Protein AF-A0A355S9I1-F1 (afdb_monomer)

Sequence (282 aa):
LRAMKFPCTIDNGATHSEMRYLAAVCKATGEARFREGFAKGVRYLLKAQYPSGGWPQFYPLRPGYSSLITFNDGAMIGALSVLDGAARGRAPFDIIDLSLCQECMRAVERGISCILRCQIRDGKQLTAWCQQHDELTLAPAQGRISELPSISGAESVGVVRYLMSIKSPSPEVVEAVEGAVHWFRQAAVNGVRVVTVADASLPGGKDRRIVEDAEAEPVWARYYEIGTNRPMFIEQGVVKYTLAELSHSHRTGHGWIGGRWPAGLLAVDYPAWREERTKNRD

Mean predicted aligned error: 3.8 Å

Secondary structure (DSSP, 8-state):
-----PPEE-GGGTTHHHHHHHHHHHHHH--HHHHHHHHHHHHHHHHH--TTS--BSEES--SSGGGSEE-GGGHHHHHHHHHHHHHTT-TTSTTS-HHHHHHHHHHHHHHHHHHHHHS-EETTEE----SEE-TTT--B---STT--S-EETTHHHHHHHHHHT-SS--HHHHHHHHHHHHHHHHS-B-SEEEEEEE-TTSGGGEEEEEEE-TTPPPBEESEE-TTT--EEEEETTEEESSGGGS-HHHHHHS--EEE-TTHHIIIIIHHHHHHHHHHTT-

pLDDT: mean 95.45, std 8.42, range [40.12, 98.94]

Solvent-accessible surface area (backbone atoms only — not comparable to full-atom values): 14905 Å² total; per-residue (Å²): 130,81,81,78,79,73,80,46,42,28,48,81,46,34,59,43,50,57,36,52,49,29,25,46,50,22,73,73,68,65,47,64,70,32,39,53,51,31,50,51,50,51,52,48,53,63,69,45,41,44,96,53,21,39,28,37,34,28,46,80,75,48,93,64,52,44,44,21,22,23,35,44,69,42,18,36,56,44,48,45,51,53,34,42,32,27,38,66,56,33,85,58,40,58,65,65,56,71,70,60,24,53,53,25,41,57,48,37,54,33,30,52,54,25,55,64,65,36,46,39,63,53,85,91,44,49,32,43,26,34,44,23,20,36,63,85,81,32,44,62,29,50,52,58,65,55,35,66,56,25,36,22,46,51,45,32,44,56,52,42,53,56,57,67,67,42,92,80,60,50,73,67,55,49,53,49,44,52,21,26,55,52,37,53,66,68,52,43,43,63,35,36,43,66,42,81,44,84,33,81,93,39,86,90,36,40,47,58,46,80,42,85,31,79,84,35,67,61,20,28,33,36,32,20,40,75,86,72,59,42,59,43,41,51,57,87,63,41,82,37,76,49,71,82,78,45,55,71,68,58,41,64,74,45,82,50,55,59,44,54,64,48,52,58,44,66,72,47,54,48,56,52,54,53,52,56,55,52,66,75,73,111

Structure (mmCIF, N/CA/C/O backbone):
data_AF-A0A355S9I1-F1
#
_entry.id   AF-A0A355S9I1-F1
#
loop_
_atom_site.group_PDB
_atom_site.id
_atom_site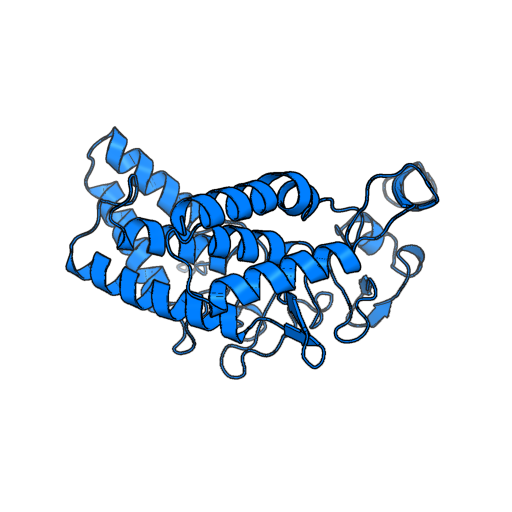.type_symbol
_atom_site.label_atom_id
_atom_site.label_alt_id
_atom_site.label_comp_id
_atom_site.label_asym_id
_atom_site.label_entity_id
_atom_site.label_seq_id
_atom_site.pdbx_PDB_ins_code
_atom_site.Cartn_x
_atom_site.Cartn_y
_atom_site.Cartn_z
_atom_site.occupancy
_atom_site.B_iso_or_equiv
_atom_site.auth_seq_id
_atom_site.auth_comp_id
_atom_site.auth_asym_id
_atom_site.auth_atom_id
_atom_site.pdbx_PDB_model_num
ATOM 1 N N . LEU A 1 1 ? 20.886 -12.578 31.168 1.00 41.56 1 LEU A N 1
ATOM 2 C CA . LEU A 1 1 ? 20.214 -12.381 29.863 1.00 41.56 1 LEU A CA 1
ATOM 3 C C . LEU A 1 1 ? 20.012 -10.884 29.664 1.00 41.56 1 LEU A C 1
ATOM 5 O O . LEU A 1 1 ? 19.185 -10.307 30.358 1.00 41.56 1 LEU A O 1
ATOM 9 N N . ARG A 1 2 ? 20.809 -10.221 28.812 1.00 40.12 2 ARG A N 1
ATOM 10 C CA . ARG A 1 2 ? 20.490 -8.843 28.396 1.00 40.12 2 ARG A CA 1
ATOM 11 C C . ARG A 1 2 ? 19.076 -8.886 27.828 1.00 40.12 2 ARG A C 1
ATOM 13 O O . ARG A 1 2 ? 18.827 -9.711 26.953 1.00 40.12 2 ARG A O 1
ATOM 20 N N . ALA A 1 3 ? 18.168 -8.066 28.351 1.00 45.16 3 ALA A N 1
ATOM 21 C CA . ALA A 1 3 ? 16.841 -7.908 27.780 1.00 45.16 3 ALA A CA 1
ATOM 22 C C . ALA A 1 3 ? 17.027 -7.518 26.310 1.00 45.16 3 ALA A C 1
ATOM 24 O O . ALA A 1 3 ? 17.402 -6.385 26.004 1.00 45.16 3 ALA A O 1
ATOM 25 N N . MET A 1 4 ? 16.868 -8.483 25.406 1.00 42.22 4 MET A N 1
ATOM 26 C CA . MET A 1 4 ? 16.826 -8.205 23.984 1.00 42.22 4 MET A CA 1
ATOM 27 C C . MET A 1 4 ? 15.601 -7.324 23.795 1.00 42.22 4 MET A C 1
ATOM 29 O O . MET A 1 4 ? 14.465 -7.776 23.925 1.00 42.22 4 MET A O 1
ATOM 33 N N . LYS A 1 5 ? 15.839 -6.028 23.593 1.00 58.16 5 LYS A N 1
ATOM 34 C CA . LYS A 1 5 ? 14.801 -5.057 23.272 1.00 58.16 5 LYS A CA 1
ATOM 35 C C . LYS A 1 5 ? 14.408 -5.340 21.824 1.00 58.16 5 LYS A C 1
ATOM 37 O O . LYS A 1 5 ? 14.903 -4.697 20.901 1.00 58.16 5 LYS A O 1
ATOM 42 N N . PHE A 1 6 ? 13.623 -6.398 21.625 1.00 57.91 6 PHE A N 1
ATOM 43 C CA . PHE A 1 6 ? 13.116 -6.737 20.309 1.00 57.91 6 PHE A CA 1
ATOM 44 C C . PHE A 1 6 ? 12.255 -5.570 19.835 1.00 57.91 6 PHE A C 1
ATOM 46 O O . PHE A 1 6 ? 11.378 -5.105 20.569 1.00 57.91 6 PHE A O 1
ATOM 53 N N . PRO A 1 7 ? 12.538 -5.032 18.651 1.00 73.62 7 PRO A N 1
ATOM 54 C CA . PRO A 1 7 ? 11.752 -3.935 18.128 1.00 73.62 7 PRO A CA 1
ATOM 55 C C . PRO A 1 7 ? 10.359 -4.416 17.733 1.00 73.62 7 PRO A C 1
ATOM 57 O O . PRO A 1 7 ? 10.215 -5.464 17.110 1.00 73.62 7 PRO A O 1
ATOM 60 N N . CYS A 1 8 ? 9.335 -3.644 18.085 1.00 89.44 8 CYS A N 1
ATOM 61 C CA . CYS A 1 8 ? 7.981 -3.886 17.600 1.00 89.44 8 CYS A CA 1
ATOM 62 C C . CYS A 1 8 ? 7.846 -3.297 16.189 1.00 89.44 8 CYS A C 1
ATOM 64 O O . CYS A 1 8 ? 8.381 -2.218 15.906 1.00 89.44 8 CYS A O 1
ATOM 66 N N . THR A 1 9 ? 7.153 -4.015 15.310 1.00 95.88 9 THR A N 1
ATOM 67 C CA . THR A 1 9 ? 6.993 -3.665 13.898 1.00 95.88 9 THR A CA 1
ATOM 68 C C . THR A 1 9 ? 5.600 -4.011 13.406 1.00 95.88 9 THR A C 1
ATOM 70 O O . THR A 1 9 ? 4.931 -4.872 13.978 1.00 95.88 9 THR A O 1
ATOM 73 N N . ILE A 1 10 ? 5.186 -3.329 12.344 1.00 97.19 10 ILE A N 1
ATOM 74 C CA . ILE A 1 10 ? 4.004 -3.662 11.545 1.00 97.19 10 ILE A CA 1
ATOM 75 C C . ILE A 1 10 ? 4.377 -4.273 10.183 1.00 97.19 10 ILE A C 1
ATOM 77 O O . ILE A 1 10 ? 3.520 -4.444 9.324 1.00 97.19 10 ILE A O 1
ATOM 81 N N . ASP A 1 11 ? 5.659 -4.584 9.976 1.00 94.81 11 ASP A N 1
ATOM 82 C CA . ASP A 1 11 ? 6.178 -5.212 8.763 1.00 94.81 11 ASP A CA 1
ATOM 83 C C . ASP A 1 11 ? 5.681 -6.653 8.599 1.00 94.81 11 ASP A C 1
ATOM 85 O O . ASP A 1 11 ? 5.500 -7.363 9.591 1.00 94.81 11 ASP A O 1
ATOM 89 N N . ASN A 1 12 ? 5.500 -7.105 7.355 1.00 93.69 12 ASN A N 1
ATOM 90 C CA . ASN A 1 12 ? 5.159 -8.498 7.031 1.00 93.69 12 ASN A CA 1
ATOM 91 C C . ASN A 1 12 ? 3.973 -9.073 7.830 1.00 93.69 12 ASN A C 1
ATOM 93 O O . ASN A 1 12 ? 3.933 -10.254 8.178 1.00 93.69 12 ASN A O 1
ATOM 97 N N . GLY A 1 13 ? 2.991 -8.229 8.142 1.00 94.56 13 GLY A N 1
ATOM 98 C CA . GLY A 1 13 ? 1.798 -8.633 8.871 1.00 94.56 13 GLY A CA 1
ATOM 99 C C . GLY A 1 13 ? 1.899 -8.561 10.396 1.00 94.56 13 GLY A C 1
ATOM 100 O O . GLY A 1 13 ? 0.889 -8.798 11.068 1.00 94.56 13 GLY A O 1
ATOM 101 N N . ALA A 1 14 ? 3.073 -8.248 10.943 1.00 97.06 14 ALA A N 1
ATOM 102 C CA . ALA A 1 14 ? 3.321 -8.248 12.376 1.00 97.06 14 ALA A CA 1
ATOM 103 C C . ALA A 1 14 ? 2.450 -7.226 13.119 1.00 97.06 14 ALA A C 1
ATOM 105 O O . ALA A 1 14 ? 2.013 -6.209 12.577 1.00 97.06 14 ALA A O 1
ATOM 106 N N . THR A 1 15 ? 2.210 -7.496 14.400 1.00 97.75 15 THR A N 1
ATOM 107 C CA . THR A 1 15 ? 1.318 -6.746 15.293 1.00 97.75 15 THR A CA 1
ATOM 108 C C . THR A 1 15 ? -0.149 -6.868 14.889 1.00 97.75 15 THR A C 1
ATOM 110 O O . THR A 1 15 ? -0.968 -7.344 15.672 1.00 97.75 15 THR A O 1
ATOM 113 N N . HIS A 1 16 ? -0.529 -6.450 13.683 1.00 97.00 16 HIS A N 1
ATOM 114 C CA . HIS A 1 16 ? -1.932 -6.376 13.295 1.00 97.00 16 HIS A CA 1
ATOM 115 C C . HIS A 1 16 ? -2.550 -7.748 12.984 1.00 97.00 16 HIS A C 1
ATOM 117 O O . HIS A 1 16 ? -3.769 -7.900 13.094 1.00 97.00 16 HIS A O 1
ATOM 123 N N . SER A 1 17 ? -1.767 -8.757 12.592 1.00 97.69 17 SER A N 1
ATOM 124 C CA . SER A 1 17 ? -2.279 -10.127 12.409 1.00 97.69 17 SER A CA 1
ATOM 125 C C . SER A 1 17 ? -2.504 -10.812 13.754 1.00 97.69 17 SER A C 1
ATOM 127 O O . SER A 1 17 ? -3.569 -11.381 13.990 1.00 97.69 17 SER A O 1
ATOM 129 N N . GLU A 1 18 ? -1.568 -10.655 14.686 1.00 98.19 18 GLU A N 1
ATOM 130 C CA . GLU A 1 18 ? -1.703 -11.135 16.059 1.00 98.19 18 GLU A CA 1
ATOM 131 C C . GLU A 1 18 ? -2.869 -10.443 16.766 1.00 98.19 18 GLU A C 1
ATOM 133 O O . GLU A 1 18 ? -3.641 -11.100 17.457 1.00 98.19 18 GLU A O 1
ATOM 138 N N . MET A 1 19 ? -3.074 -9.140 16.549 1.00 98.50 19 MET A N 1
ATOM 139 C CA . MET A 1 19 ? -4.245 -8.429 17.070 1.00 98.50 19 MET A CA 1
ATOM 140 C C . MET A 1 19 ? -5.561 -9.009 16.538 1.00 98.50 19 MET A C 1
ATOM 142 O O . MET A 1 19 ? -6.496 -9.188 17.318 1.00 98.50 19 MET A O 1
ATOM 146 N N . ARG A 1 20 ? -5.649 -9.342 15.241 1.00 98.44 20 ARG A N 1
ATOM 147 C CA . ARG A 1 20 ? -6.830 -10.024 14.677 1.00 98.44 20 ARG A CA 1
ATOM 148 C C . ARG A 1 20 ? -7.067 -11.372 15.350 1.00 98.44 20 ARG A C 1
ATOM 150 O O . ARG A 1 20 ? -8.198 -11.668 15.729 1.00 98.44 20 ARG A O 1
ATOM 157 N N . TYR A 1 21 ? -6.004 -12.149 15.540 1.00 98.31 21 TYR A N 1
ATOM 158 C CA . TYR A 1 21 ? -6.075 -13.435 16.224 1.00 98.31 21 TYR A CA 1
ATOM 159 C C . TYR A 1 21 ? -6.545 -13.283 17.678 1.00 98.31 21 TYR A C 1
ATOM 161 O O . TYR A 1 21 ? -7.506 -13.930 18.082 1.00 98.31 21 TYR A O 1
ATOM 169 N N . LEU A 1 22 ? -5.944 -12.370 18.447 1.00 98.38 22 LEU A N 1
ATOM 170 C CA . LEU A 1 22 ? -6.336 -12.078 19.830 1.00 98.38 22 LEU A CA 1
ATOM 171 C C . LEU A 1 22 ? -7.803 -11.655 19.936 1.00 98.38 22 LEU A C 1
ATOM 173 O O . LEU A 1 22 ? -8.503 -12.108 20.840 1.00 98.38 22 LEU A O 1
ATOM 177 N N . ALA A 1 23 ? -8.277 -10.821 19.009 1.00 98.25 23 ALA A N 1
ATOM 178 C CA . ALA A 1 23 ? -9.669 -10.399 18.972 1.00 98.25 23 ALA A CA 1
ATOM 179 C C . ALA A 1 23 ? -10.617 -11.584 18.726 1.00 98.25 23 ALA A C 1
ATOM 181 O O . ALA A 1 23 ? -11.586 -11.766 19.465 1.00 98.25 23 ALA A O 1
ATOM 182 N N . ALA A 1 24 ? -10.301 -12.435 17.746 1.00 98.19 24 ALA A N 1
ATOM 183 C CA . ALA A 1 24 ? -11.083 -13.631 17.443 1.00 98.19 24 ALA A CA 1
ATOM 184 C C . ALA A 1 24 ? -11.111 -14.625 18.618 1.00 98.19 24 ALA A C 1
ATOM 186 O O . ALA A 1 24 ? -12.183 -15.091 19.002 1.00 98.19 24 ALA A O 1
ATOM 187 N N . VAL A 1 25 ? -9.960 -14.900 19.243 1.00 98.19 25 VAL A N 1
ATOM 188 C CA . VAL A 1 25 ? -9.883 -15.796 20.408 1.00 98.19 25 VAL A CA 1
ATOM 189 C C . VAL A 1 25 ? -10.638 -15.206 21.597 1.00 98.19 25 VAL A C 1
ATOM 191 O O . VAL A 1 25 ? -11.385 -15.927 22.248 1.00 98.19 25 VAL A O 1
ATOM 194 N N . CYS A 1 26 ? -10.533 -13.898 21.851 1.00 98.12 26 CYS A N 1
ATOM 195 C CA . CYS A 1 26 ? -11.306 -13.244 22.908 1.00 98.12 26 CYS A CA 1
ATOM 196 C C . CYS A 1 26 ? -12.817 -13.419 22.703 1.00 98.12 26 CYS A C 1
ATOM 198 O O . CYS A 1 26 ? -13.532 -13.700 23.663 1.00 98.12 26 CYS A O 1
ATOM 200 N N . LYS A 1 27 ? -13.307 -13.303 21.462 1.00 96.38 27 LYS A N 1
ATOM 201 C CA . LYS A 1 27 ? -14.719 -13.553 21.140 1.00 96.38 27 LYS A CA 1
ATOM 202 C C . LYS A 1 27 ? -15.127 -15.011 21.327 1.00 96.38 27 LYS A C 1
ATOM 204 O O . LYS A 1 27 ? -16.251 -15.258 21.745 1.00 96.38 27 LYS A O 1
ATOM 209 N N . ALA A 1 28 ? -14.229 -15.950 21.043 1.00 97.62 28 ALA A N 1
ATOM 210 C CA . ALA A 1 28 ? -14.501 -17.374 21.190 1.00 97.62 28 ALA A CA 1
ATOM 211 C C . ALA A 1 28 ? -14.460 -17.851 22.652 1.00 97.62 28 ALA A C 1
ATOM 213 O O . ALA A 1 28 ? -15.249 -18.713 23.027 1.00 97.62 28 ALA A O 1
ATOM 214 N N . THR A 1 29 ? -13.552 -17.318 23.477 1.00 97.69 29 THR A N 1
ATOM 215 C CA . THR A 1 29 ? -13.302 -17.836 24.837 1.00 97.69 29 THR A CA 1
ATOM 216 C C . THR A 1 29 ? -13.807 -16.932 25.956 1.00 97.69 29 THR A C 1
ATOM 218 O O . THR A 1 29 ? -13.994 -17.393 27.078 1.00 97.69 29 THR A O 1
ATOM 221 N N . GLY A 1 30 ? -13.989 -15.635 25.694 1.00 95.75 30 GLY A N 1
ATOM 222 C CA . GLY A 1 30 ? -14.319 -14.638 26.713 1.00 95.75 30 GLY A CA 1
ATOM 223 C C . GLY A 1 30 ? -13.172 -14.299 27.675 1.00 95.75 30 GLY A C 1
ATOM 224 O O . GLY A 1 30 ? -13.360 -13.481 28.575 1.00 95.75 30 GLY A O 1
ATOM 225 N N . GLU A 1 31 ? -11.976 -14.876 27.509 1.00 97.38 31 GLU A N 1
ATOM 226 C CA . GLU A 1 31 ? -10.871 -14.672 28.451 1.00 97.38 31 GLU A CA 1
ATOM 227 C C . GLU A 1 31 ? -10.315 -13.236 28.404 1.00 97.38 31 GLU A C 1
ATOM 229 O O . GLU A 1 31 ? -9.876 -12.736 27.360 1.00 97.38 31 GLU A O 1
ATOM 234 N N . ALA A 1 32 ? -10.253 -12.587 29.573 1.00 96.69 32 ALA A N 1
ATOM 235 C CA . ALA A 1 32 ? -9.843 -11.188 29.715 1.00 96.69 32 ALA A CA 1
ATOM 236 C C . ALA A 1 32 ? -8.420 -10.904 29.198 1.00 96.69 32 ALA A C 1
ATOM 238 O O . ALA A 1 32 ? -8.186 -9.862 28.585 1.00 96.69 32 ALA A O 1
ATOM 239 N N . ARG A 1 33 ? -7.482 -11.852 29.343 1.00 98.00 33 ARG A N 1
ATOM 240 C CA . ARG A 1 33 ? -6.086 -11.680 28.893 1.00 98.00 33 ARG A CA 1
ATOM 241 C C . ARG A 1 33 ? -5.959 -11.366 27.398 1.00 98.00 33 ARG A C 1
ATOM 243 O O . ARG A 1 33 ? -5.064 -10.620 27.003 1.00 98.00 33 ARG A O 1
ATOM 250 N N . PHE A 1 34 ? -6.852 -11.897 26.558 1.00 98.25 34 PHE A N 1
ATOM 251 C CA . PHE A 1 34 ? -6.824 -11.637 25.115 1.00 98.25 34 PHE A CA 1
ATOM 252 C C . PHE A 1 34 ? -7.359 -10.243 24.786 1.00 98.25 34 PHE A C 1
ATOM 254 O O . PHE A 1 34 ? -6.782 -9.545 23.952 1.00 98.25 34 PHE A O 1
ATOM 261 N N . ARG A 1 35 ? -8.391 -9.795 25.512 1.00 97.69 35 ARG A N 1
ATOM 262 C CA . ARG A 1 35 ? -8.890 -8.416 25.452 1.00 97.69 35 ARG A CA 1
ATOM 263 C C . ARG A 1 35 ? -7.807 -7.415 25.839 1.00 97.69 35 ARG A C 1
ATOM 265 O O . ARG A 1 35 ? -7.592 -6.431 25.136 1.00 97.69 35 ARG A O 1
ATOM 272 N N . GLU A 1 36 ? -7.100 -7.681 26.933 1.00 98.12 36 GLU A N 1
ATOM 273 C CA . GLU A 1 36 ? -5.997 -6.840 27.402 1.00 98.12 36 GLU A CA 1
ATOM 274 C C . GLU A 1 36 ? -4.846 -6.788 26.394 1.00 98.12 36 GLU A C 1
ATOM 276 O O . GLU A 1 36 ? -4.298 -5.715 26.136 1.00 98.12 36 GLU A O 1
ATOM 281 N N . GLY A 1 37 ? -4.489 -7.931 25.797 1.00 98.06 37 GLY A N 1
ATOM 282 C CA . GLY A 1 37 ? -3.495 -8.006 24.726 1.00 98.06 37 GLY A CA 1
ATOM 283 C C . GLY A 1 37 ? -3.890 -7.168 23.508 1.00 98.06 37 GLY A C 1
ATOM 284 O O . GLY A 1 37 ? -3.091 -6.362 23.031 1.00 98.06 37 GLY A O 1
ATOM 285 N N . PHE A 1 38 ? -5.142 -7.288 23.057 1.00 98.62 38 PHE A N 1
ATOM 286 C CA . PHE A 1 38 ? -5.672 -6.481 21.959 1.00 98.62 38 PHE A CA 1
ATOM 287 C C . PHE A 1 38 ? -5.639 -4.981 22.281 1.00 98.62 38 PHE A C 1
ATOM 289 O O . PHE A 1 38 ? -5.111 -4.194 21.496 1.00 98.62 38 PHE A O 1
ATOM 296 N N . ALA A 1 39 ? -6.120 -4.578 23.461 1.00 98.50 39 ALA A N 1
ATOM 297 C CA . ALA A 1 39 ? -6.116 -3.179 23.889 1.00 98.50 39 ALA A CA 1
ATOM 298 C C . ALA A 1 39 ? -4.693 -2.595 23.977 1.00 98.50 39 ALA A C 1
ATOM 300 O O . ALA A 1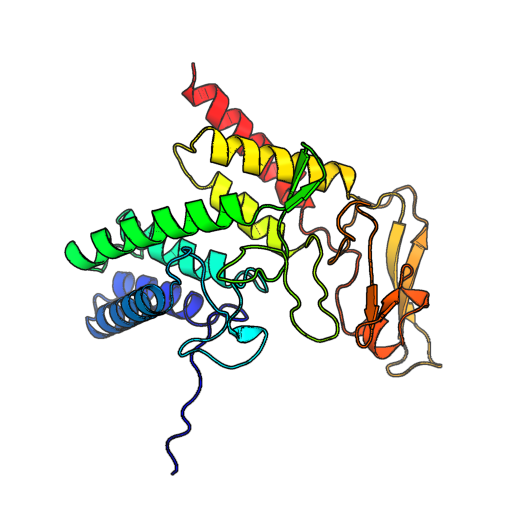 39 ? -4.476 -1.440 23.605 1.00 98.50 39 ALA A O 1
ATOM 301 N N . LYS A 1 40 ? -3.698 -3.385 24.411 1.00 98.25 40 LYS A N 1
ATOM 302 C CA . LYS A 1 40 ? -2.278 -2.988 24.380 1.00 98.25 40 LYS A CA 1
ATOM 303 C C . LYS A 1 40 ? -1.782 -2.766 22.950 1.00 98.25 40 LYS A C 1
ATOM 305 O O . LYS A 1 40 ? -1.108 -1.768 22.704 1.00 98.25 40 LYS A O 1
ATOM 310 N N . GLY A 1 41 ? -2.153 -3.642 22.016 1.00 98.19 41 GLY A N 1
ATOM 311 C CA . GLY A 1 41 ? -1.863 -3.471 20.590 1.00 98.19 41 GLY A CA 1
ATOM 312 C C . GLY A 1 41 ? -2.484 -2.194 20.014 1.00 98.19 41 GLY A C 1
ATOM 313 O O . GLY A 1 41 ? -1.804 -1.429 19.337 1.00 98.19 41 GLY A O 1
ATOM 314 N N . VAL A 1 42 ? -3.743 -1.896 20.357 1.00 98.75 42 VAL A N 1
ATOM 315 C CA . VAL A 1 42 ? -4.419 -0.662 19.922 1.00 98.75 42 VAL A CA 1
ATOM 316 C C . VAL A 1 42 ? -3.670 0.566 20.433 1.00 98.75 42 VAL A C 1
ATOM 318 O O . VAL A 1 42 ? -3.315 1.440 19.647 1.00 98.75 42 VAL A O 1
ATOM 321 N N . ARG A 1 43 ? -3.341 0.612 21.731 1.00 98.56 43 ARG A N 1
ATOM 322 C CA . ARG A 1 43 ? -2.569 1.724 22.313 1.00 98.56 43 ARG A CA 1
ATOM 323 C C . ARG A 1 43 ? -1.179 1.857 21.689 1.00 98.56 43 ARG A C 1
ATOM 325 O O . ARG A 1 43 ? -0.701 2.975 21.522 1.00 98.56 43 ARG A O 1
ATOM 332 N N . TYR A 1 44 ? -0.540 0.745 21.323 1.00 98.44 44 TYR A N 1
ATOM 333 C CA . TYR A 1 44 ? 0.722 0.759 20.584 1.00 98.44 44 TYR A CA 1
ATOM 334 C C . TYR A 1 44 ? 0.567 1.433 19.214 1.00 98.44 44 TYR A C 1
ATOM 336 O O . TYR A 1 44 ? 1.315 2.362 18.919 1.00 98.44 44 TYR A O 1
ATOM 344 N N . LEU A 1 45 ? -0.429 1.028 18.417 1.00 98.69 45 LEU A N 1
ATOM 345 C CA . LEU A 1 45 ? -0.679 1.624 17.102 1.00 98.69 45 LEU A CA 1
ATOM 346 C C . LEU A 1 45 ? -1.033 3.111 17.214 1.00 98.69 45 LEU A C 1
ATOM 348 O O . LEU A 1 45 ? -0.492 3.918 16.464 1.00 98.69 45 LEU A O 1
ATOM 352 N N . LEU A 1 46 ? -1.878 3.496 18.174 1.00 98.69 46 LEU A N 1
ATOM 353 C CA . LEU A 1 46 ? -2.222 4.901 18.420 1.00 98.69 46 LEU A CA 1
ATOM 354 C C . LEU A 1 46 ? -0.989 5.740 18.774 1.00 98.69 46 LEU A C 1
ATOM 356 O O . LEU A 1 46 ? -0.842 6.856 18.287 1.00 98.69 46 LEU A O 1
ATOM 360 N N . LYS A 1 47 ? -0.081 5.189 19.587 1.00 98.38 47 LYS A N 1
ATOM 361 C CA . LYS A 1 47 ? 1.162 5.857 19.987 1.00 98.38 47 LYS A CA 1
ATOM 362 C C . LYS A 1 47 ? 2.185 5.956 18.847 1.00 98.38 47 LYS A C 1
ATOM 364 O O . LYS A 1 47 ? 2.991 6.882 18.837 1.00 98.38 47 LYS A O 1
ATOM 369 N N . ALA A 1 48 ? 2.173 5.000 17.921 1.00 98.12 48 ALA A N 1
ATOM 370 C CA . ALA A 1 48 ? 3.074 4.964 16.774 1.00 98.12 48 ALA A CA 1
ATOM 371 C C . ALA A 1 48 ? 2.653 5.899 15.630 1.00 98.12 48 ALA A C 1
ATOM 373 O O . ALA A 1 48 ? 3.469 6.173 14.754 1.00 98.12 48 ALA A O 1
ATOM 374 N N . GLN A 1 49 ? 1.401 6.367 15.611 1.00 98.75 49 GLN A N 1
ATOM 375 C CA . GLN A 1 49 ? 0.892 7.204 14.529 1.00 98.75 49 GLN A CA 1
ATOM 376 C C . GLN A 1 49 ? 1.557 8.587 14.532 1.00 98.75 49 GLN A C 1
ATOM 378 O O . GLN A 1 49 ? 1.592 9.276 15.553 1.00 98.75 49 GLN A O 1
ATOM 383 N N . TYR A 1 50 ? 2.029 9.025 13.367 1.00 98.69 50 TYR A N 1
ATOM 384 C CA . TYR A 1 50 ? 2.567 10.368 13.191 1.00 98.69 50 TYR A CA 1
ATOM 385 C C . TYR A 1 50 ? 1.489 11.454 13.290 1.00 98.69 50 TYR A C 1
ATOM 387 O O . TYR A 1 50 ? 0.318 11.189 13.004 1.00 98.69 50 TYR A O 1
ATOM 395 N N . PRO A 1 51 ? 1.867 12.715 13.584 1.00 98.44 51 PRO A N 1
ATOM 396 C CA . PRO A 1 51 ? 0.960 13.857 13.451 1.00 98.44 51 PRO A CA 1
ATOM 397 C C . PRO A 1 51 ? 0.345 13.975 12.049 1.00 98.44 51 PRO A C 1
ATOM 399 O O . PRO A 1 51 ? -0.810 14.373 11.911 1.00 98.44 51 PRO A O 1
ATOM 402 N N . SER A 1 52 ? 1.084 13.570 11.010 1.00 98.06 52 SER A N 1
ATOM 403 C CA . SER A 1 52 ? 0.589 13.496 9.634 1.00 98.06 52 SER A CA 1
ATOM 404 C C . SER A 1 52 ? -0.443 12.390 9.402 1.00 98.06 52 SER A C 1
ATOM 406 O O . SER A 1 52 ? -1.131 12.431 8.387 1.00 98.06 52 SER A O 1
ATOM 408 N N . GLY A 1 53 ? -0.597 11.440 10.326 1.00 98.56 53 GLY A N 1
ATOM 409 C CA . GLY A 1 53 ? -1.582 10.361 10.275 1.00 98.56 53 GLY A CA 1
ATOM 410 C C . GLY A 1 53 ? -1.056 9.024 9.753 1.00 98.56 53 GLY A C 1
ATOM 411 O O . GLY A 1 53 ? -1.772 8.030 9.859 1.00 98.56 53 GLY A O 1
ATOM 412 N N . GLY A 1 54 ? 0.168 8.974 9.224 1.00 98.56 54 GLY A N 1
ATOM 413 C CA . GLY A 1 54 ? 0.797 7.735 8.763 1.00 98.56 54 GLY A CA 1
ATOM 414 C C . GLY A 1 54 ? 1.440 6.922 9.888 1.00 98.56 54 GLY A C 1
ATOM 415 O O . GLY A 1 54 ? 1.509 7.371 11.035 1.00 98.56 54 GLY A O 1
ATOM 416 N N . TRP A 1 55 ? 1.933 5.728 9.551 1.00 98.69 55 TRP A N 1
ATOM 417 C CA . TRP A 1 55 ? 2.619 4.835 10.492 1.00 98.69 55 TRP A CA 1
ATOM 418 C C . TRP A 1 55 ? 4.027 4.462 10.021 1.00 98.69 55 TRP A C 1
ATOM 420 O O . TRP A 1 55 ? 4.190 4.131 8.843 1.00 98.69 55 TRP A O 1
ATOM 430 N N . PRO A 1 56 ? 5.017 4.446 10.932 1.00 98.19 56 PRO A N 1
ATOM 431 C CA . PRO A 1 56 ? 6.337 3.900 10.653 1.00 98.19 56 PRO A CA 1
ATOM 432 C C . PRO A 1 56 ? 6.298 2.374 10.550 1.00 98.19 56 PRO A C 1
ATOM 434 O O . PRO A 1 56 ? 5.467 1.725 11.187 1.00 98.19 56 PRO A O 1
ATOM 437 N N . GLN A 1 57 ? 7.256 1.779 9.837 1.00 97.62 57 GLN A N 1
ATOM 438 C CA . GLN A 1 57 ? 7.443 0.324 9.829 1.00 97.62 57 GLN A CA 1
ATOM 439 C C . GLN A 1 57 ? 7.777 -0.209 11.233 1.00 97.62 57 GLN A C 1
ATOM 441 O O . GLN A 1 57 ? 7.341 -1.297 11.617 1.00 97.62 57 GLN A O 1
ATOM 446 N N . PHE A 1 58 ? 8.553 0.549 12.013 1.00 96.69 58 PHE A N 1
ATOM 447 C CA . PHE A 1 58 ? 8.971 0.189 13.368 1.00 96.69 58 PHE A CA 1
ATOM 448 C C . PHE A 1 58 ? 8.651 1.295 14.372 1.00 96.69 58 PHE A C 1
ATOM 450 O O . PHE A 1 58 ? 8.908 2.471 14.126 1.00 96.69 58 PHE A O 1
ATOM 457 N N . TYR A 1 59 ? 8.177 0.900 15.555 1.00 95.50 59 TYR A N 1
ATOM 458 C CA . TYR A 1 59 ? 7.993 1.816 16.679 1.00 95.50 59 TYR A CA 1
ATOM 459 C C . TYR A 1 59 ? 8.418 1.160 18.007 1.00 95.50 59 TYR A C 1
ATOM 461 O O . TYR A 1 59 ? 8.008 0.021 18.254 1.00 95.50 59 TYR A O 1
ATOM 469 N N . PRO A 1 60 ? 9.184 1.833 18.899 1.00 95.25 60 PRO A N 1
ATOM 470 C CA . PRO A 1 60 ? 9.743 3.189 18.778 1.00 95.25 60 PRO A CA 1
ATOM 471 C C . PRO A 1 60 ? 10.652 3.391 17.561 1.00 95.25 60 PRO A C 1
ATOM 473 O O . PRO A 1 60 ? 11.224 2.427 17.052 1.00 95.25 60 PRO A O 1
ATOM 476 N N . LEU A 1 61 ? 10.745 4.644 17.108 1.00 94.38 61 LEU A N 1
ATOM 477 C CA . LEU A 1 61 ? 11.396 5.013 15.850 1.00 94.38 61 LEU A CA 1
ATOM 478 C C . LEU A 1 61 ? 12.866 4.601 15.789 1.00 94.38 61 LEU A C 1
ATOM 480 O O . LEU A 1 61 ? 13.568 4.513 16.801 1.00 94.38 61 LEU A O 1
ATOM 484 N N . ARG A 1 62 ? 13.323 4.376 14.558 1.00 89.69 62 ARG A N 1
ATOM 485 C CA . ARG A 1 62 ? 14.679 3.942 14.223 1.00 89.69 62 ARG A CA 1
ATOM 486 C C . ARG A 1 62 ? 15.217 4.779 13.069 1.00 89.69 62 ARG A C 1
ATOM 488 O O . ARG A 1 62 ? 14.481 4.966 12.101 1.00 89.69 62 ARG A O 1
ATOM 495 N N . PRO A 1 63 ? 16.476 5.238 13.118 1.00 87.94 63 PRO A N 1
ATOM 496 C CA . PRO A 1 63 ? 17.065 5.963 11.999 1.00 87.94 63 PRO A CA 1
ATOM 497 C C . PRO A 1 63 ? 16.944 5.186 10.681 1.00 87.94 63 PRO A C 1
ATOM 499 O O . PRO A 1 63 ? 17.103 3.965 10.664 1.00 87.94 63 PRO A O 1
ATOM 502 N N . GLY A 1 64 ? 16.696 5.904 9.587 1.00 93.38 64 GLY A N 1
ATOM 503 C CA . GLY A 1 64 ? 16.547 5.336 8.247 1.00 93.38 64 GLY A CA 1
ATOM 504 C C . GLY A 1 64 ? 15.096 5.051 7.850 1.00 93.38 64 GLY A C 1
ATOM 505 O O . GLY A 1 64 ? 14.152 5.474 8.520 1.00 93.38 64 GLY A O 1
ATOM 506 N N . TYR A 1 65 ? 14.930 4.315 6.747 1.00 95.75 65 TYR A N 1
ATOM 507 C CA . TYR A 1 65 ? 13.643 4.159 6.056 1.00 95.75 65 TYR A CA 1
ATOM 508 C C . TYR A 1 65 ? 12.528 3.557 6.927 1.00 95.75 65 TYR A C 1
ATOM 510 O O . TYR A 1 65 ? 11.352 3.768 6.660 1.00 95.75 65 TYR A O 1
ATOM 518 N N . SER A 1 66 ? 12.872 2.835 7.998 1.00 96.00 66 SER A N 1
ATOM 519 C CA . SER A 1 66 ? 11.895 2.246 8.922 1.00 96.00 66 SER A CA 1
ATOM 520 C C . SER A 1 66 ? 11.047 3.269 9.686 1.00 96.00 66 SER A C 1
ATOM 522 O O . SER A 1 66 ? 10.040 2.887 10.283 1.00 96.00 66 SER A O 1
ATOM 524 N N . SER A 1 67 ? 11.463 4.541 9.702 1.00 96.81 67 SER A N 1
ATOM 525 C CA . SER A 1 67 ? 10.673 5.644 10.260 1.00 96.81 67 SER A CA 1
ATOM 526 C C . SER A 1 67 ? 9.776 6.327 9.224 1.00 96.81 67 SER A C 1
ATOM 528 O O . SER A 1 67 ? 8.961 7.154 9.599 1.00 96.81 67 SER A O 1
ATOM 530 N N . LEU A 1 68 ? 9.845 5.975 7.944 1.00 98.44 68 LEU A N 1
ATOM 531 C CA . LEU A 1 68 ? 8.951 6.545 6.935 1.00 98.44 68 LEU A CA 1
ATOM 532 C C . LEU A 1 68 ? 7.523 6.019 7.105 1.00 98.44 68 LEU A C 1
ATOM 534 O O . LEU A 1 68 ? 7.308 4.918 7.619 1.00 98.44 68 LEU A O 1
ATOM 538 N N . ILE A 1 69 ? 6.538 6.758 6.597 1.00 98.81 69 ILE A N 1
ATOM 539 C CA . ILE A 1 69 ? 5.181 6.237 6.410 1.00 98.81 69 ILE A CA 1
ATOM 540 C C . ILE A 1 69 ? 5.271 5.009 5.504 1.00 98.81 69 ILE A C 1
ATOM 542 O O . ILE A 1 69 ? 5.745 5.107 4.375 1.00 98.81 69 ILE A O 1
ATOM 546 N N . THR A 1 70 ? 4.839 3.848 5.995 1.00 98.69 70 THR A N 1
ATOM 547 C CA . THR A 1 70 ? 5.123 2.566 5.338 1.00 98.69 70 THR A CA 1
ATOM 548 C C . THR A 1 70 ? 3.853 1.883 4.837 1.00 98.69 70 THR A C 1
ATOM 550 O O . THR A 1 70 ? 3.089 1.316 5.618 1.00 98.69 70 THR A O 1
ATOM 553 N N . PHE A 1 71 ? 3.658 1.877 3.517 1.00 98.75 71 PHE A N 1
ATOM 554 C CA . PHE A 1 71 ? 2.649 1.044 2.852 1.00 98.75 71 PHE A CA 1
ATOM 555 C C . PHE A 1 71 ? 3.168 -0.357 2.516 1.00 98.75 71 PHE A C 1
ATOM 557 O O . PHE A 1 71 ? 2.356 -1.273 2.403 1.00 98.75 71 PHE A O 1
ATOM 564 N N . ASN A 1 72 ? 4.492 -0.515 2.383 1.00 98.00 72 ASN A N 1
ATOM 565 C CA . ASN A 1 72 ? 5.164 -1.786 2.106 1.00 98.00 72 ASN A CA 1
ATOM 566 C C . ASN A 1 72 ? 4.633 -2.945 2.963 1.00 98.00 72 ASN A C 1
ATOM 568 O O . ASN A 1 72 ? 4.427 -2.787 4.168 1.00 98.00 72 ASN A O 1
ATOM 572 N N . ASP A 1 73 ? 4.442 -4.102 2.326 1.00 94.81 73 ASP A N 1
ATOM 573 C CA . ASP A 1 73 ? 3.934 -5.340 2.923 1.00 94.81 73 ASP A CA 1
ATOM 574 C C . ASP A 1 73 ? 2.584 -5.156 3.649 1.00 94.81 73 ASP A C 1
ATOM 576 O O . ASP A 1 73 ? 2.244 -5.873 4.592 1.00 94.81 73 ASP A O 1
ATOM 580 N N . GLY A 1 74 ? 1.796 -4.167 3.210 1.00 96.38 74 GLY A N 1
ATOM 581 C CA . GLY A 1 74 ? 0.498 -3.830 3.787 1.00 96.38 74 GLY A CA 1
ATOM 582 C C . GLY A 1 74 ? 0.558 -3.234 5.195 1.00 96.38 74 GLY A C 1
ATOM 583 O O . GLY A 1 74 ? -0.488 -3.150 5.833 1.00 96.38 74 GLY A O 1
ATOM 584 N N . ALA A 1 75 ? 1.725 -2.800 5.678 1.00 98.25 75 ALA A N 1
ATOM 585 C CA . ALA A 1 75 ? 1.955 -2.376 7.059 1.00 98.25 75 ALA A CA 1
ATOM 586 C C . ALA A 1 75 ? 0.933 -1.336 7.567 1.00 98.25 75 ALA A C 1
ATOM 588 O O . ALA A 1 75 ? 0.130 -1.616 8.468 1.00 98.25 75 ALA A O 1
ATOM 589 N N . MET A 1 76 ? 0.909 -0.139 6.967 1.00 98.44 76 MET A N 1
ATOM 590 C CA . MET A 1 76 ? -0.030 0.919 7.359 1.00 98.44 76 MET A CA 1
ATOM 591 C C . MET A 1 76 ? -1.491 0.490 7.179 1.00 98.44 76 MET A C 1
ATOM 593 O O . MET A 1 76 ? -2.317 0.758 8.050 1.00 98.44 76 MET A O 1
ATOM 597 N N . ILE A 1 77 ? -1.824 -0.200 6.084 1.00 98.56 77 ILE A N 1
ATOM 598 C CA . ILE A 1 77 ? -3.201 -0.639 5.810 1.00 98.56 77 ILE A CA 1
ATOM 599 C C . ILE A 1 77 ? -3.665 -1.686 6.825 1.00 98.56 77 ILE A C 1
ATOM 601 O O . ILE A 1 77 ? -4.809 -1.651 7.282 1.00 98.56 77 ILE A O 1
ATOM 605 N N . GLY A 1 78 ? -2.782 -2.593 7.230 1.00 98.44 78 GLY A N 1
ATOM 606 C CA . GLY A 1 78 ? -3.043 -3.615 8.226 1.00 98.44 78 GLY A CA 1
ATOM 607 C C . GLY A 1 78 ? -3.323 -3.016 9.599 1.00 98.44 78 GLY A C 1
ATOM 608 O O . GLY A 1 78 ? -4.316 -3.406 10.222 1.00 98.44 78 GLY A O 1
ATOM 609 N N . ALA A 1 79 ? -2.503 -2.049 10.026 1.00 98.44 79 ALA A N 1
ATOM 610 C CA . ALA A 1 79 ? -2.706 -1.278 11.252 1.00 98.44 79 ALA A CA 1
ATOM 611 C C . ALA A 1 79 ? -4.022 -0.485 11.213 1.00 98.44 79 ALA A C 1
ATOM 613 O O . ALA A 1 79 ? -4.857 -0.610 12.113 1.00 98.44 79 ALA A O 1
ATOM 614 N N . LEU A 1 80 ? -4.240 0.270 10.135 1.00 98.19 80 LEU A N 1
ATOM 615 C CA . LEU A 1 80 ? -5.418 1.109 9.955 1.00 98.19 80 LEU A CA 1
ATOM 616 C C . LEU A 1 80 ? -6.713 0.288 9.930 1.00 98.19 80 LEU A C 1
ATOM 618 O O . LEU A 1 80 ? -7.689 0.676 10.560 1.00 98.19 80 LEU A O 1
ATOM 622 N N . SER A 1 81 ? -6.710 -0.886 9.295 1.00 98.12 81 SER A N 1
ATOM 623 C CA . SER A 1 81 ? -7.880 -1.774 9.242 1.00 98.12 81 SER A CA 1
ATOM 624 C C . SER A 1 81 ? -8.298 -2.297 10.620 1.00 98.12 81 SER A C 1
ATOM 626 O O . SER A 1 81 ? -9.489 -2.451 10.885 1.00 98.12 81 SER A O 1
ATOM 628 N N . VAL A 1 82 ? -7.338 -2.581 11.509 1.00 98.38 82 VAL A N 1
ATOM 629 C CA . VAL A 1 82 ? -7.647 -3.018 12.882 1.00 98.38 82 VAL A CA 1
ATOM 630 C C . VAL A 1 82 ? -8.233 -1.865 13.692 1.00 98.38 82 VAL A C 1
ATOM 632 O O . VAL A 1 82 ? -9.234 -2.053 14.385 1.00 98.38 82 VAL A O 1
ATOM 635 N N . LEU A 1 83 ? -7.651 -0.667 13.573 1.00 98.69 83 LEU A N 1
ATOM 636 C CA . LEU A 1 83 ? -8.175 0.528 14.236 1.00 98.69 83 LEU A CA 1
ATOM 637 C C . LEU A 1 83 ? -9.562 0.910 13.711 1.00 98.69 83 LEU A C 1
ATOM 639 O O . LEU A 1 83 ? -10.423 1.247 14.512 1.00 98.69 83 LEU A O 1
ATOM 643 N N . ASP A 1 84 ? -9.809 0.809 12.406 1.00 98.06 84 ASP A N 1
ATOM 644 C CA . ASP A 1 84 ? -11.115 1.083 11.795 1.00 98.06 84 ASP A CA 1
ATOM 645 C C . ASP A 1 84 ? -12.185 0.084 12.251 1.00 98.06 84 ASP A C 1
ATOM 647 O O . ASP A 1 84 ? -13.293 0.469 12.627 1.00 98.06 84 ASP A O 1
ATOM 651 N N . GLY A 1 85 ? -11.840 -1.204 12.307 1.00 97.56 85 GLY A N 1
ATOM 652 C CA . GLY A 1 85 ? -12.721 -2.225 12.864 1.00 97.56 85 GLY A CA 1
ATOM 653 C C . GLY A 1 85 ? -13.107 -1.936 14.318 1.00 97.56 85 GLY A C 1
ATOM 654 O O . GLY A 1 85 ? -14.286 -2.010 14.668 1.00 97.56 85 GLY A O 1
ATOM 655 N N . ALA A 1 86 ? -12.132 -1.541 15.140 1.00 97.69 86 ALA A N 1
ATOM 656 C CA . ALA A 1 86 ? -12.353 -1.173 16.534 1.00 97.69 86 ALA A CA 1
ATOM 657 C C . ALA A 1 86 ? -13.170 0.127 16.675 1.00 97.69 86 ALA A C 1
ATOM 659 O O . ALA A 1 86 ? -14.127 0.170 17.442 1.00 97.69 86 ALA A O 1
ATOM 660 N N . ALA A 1 87 ? -12.847 1.153 15.883 1.00 97.19 87 ALA A N 1
ATOM 661 C CA . ALA A 1 87 ? -13.530 2.447 15.836 1.00 97.19 87 ALA A CA 1
ATOM 662 C C . ALA A 1 87 ? -15.014 2.333 15.460 1.00 97.19 87 ALA A C 1
ATOM 664 O O . ALA A 1 87 ? -15.837 3.126 15.906 1.00 97.19 87 ALA A O 1
ATOM 665 N N . ARG A 1 88 ? -15.356 1.349 14.623 1.00 93.94 88 ARG A N 1
ATOM 666 C CA . ARG A 1 88 ? -16.726 1.090 14.164 1.00 93.94 88 ARG A CA 1
ATOM 667 C C . ARG A 1 88 ? -17.459 0.046 15.007 1.00 93.94 88 ARG A C 1
ATOM 669 O O . ARG A 1 88 ? -18.559 -0.349 14.627 1.00 93.94 88 ARG A O 1
ATOM 676 N N . GLY A 1 89 ? -16.853 -0.444 16.093 1.00 92.69 89 GLY A N 1
ATOM 677 C CA . GLY A 1 89 ? -17.435 -1.498 16.927 1.00 92.69 89 GLY A CA 1
ATOM 678 C C . GLY A 1 89 ? -17.773 -2.766 16.137 1.00 92.69 89 GLY A C 1
ATOM 679 O O . GLY A 1 89 ? -18.791 -3.403 16.395 1.00 92.69 89 GLY A O 1
ATOM 680 N N . ARG A 1 90 ? -16.959 -3.122 15.134 1.00 93.44 90 ARG A N 1
ATOM 681 C CA . ARG A 1 90 ? -17.189 -4.308 14.299 1.00 93.44 90 ARG A CA 1
ATOM 682 C C . ARG A 1 90 ? -16.554 -5.534 14.932 1.00 93.44 90 ARG A C 1
ATOM 684 O O . ARG A 1 90 ? -15.368 -5.507 15.258 1.00 93.44 90 ARG A O 1
ATOM 691 N N . ALA A 1 91 ? -17.297 -6.635 14.997 1.00 93.00 91 ALA A N 1
ATOM 692 C CA . ALA A 1 91 ? -16.722 -7.925 15.355 1.00 93.00 91 ALA A CA 1
ATOM 693 C C . ALA A 1 91 ? -15.581 -8.322 14.393 1.00 93.00 91 ALA A C 1
ATOM 695 O O . ALA A 1 91 ? -15.702 -8.099 13.187 1.00 93.00 91 ALA A O 1
ATOM 696 N N . PRO A 1 92 ? -14.469 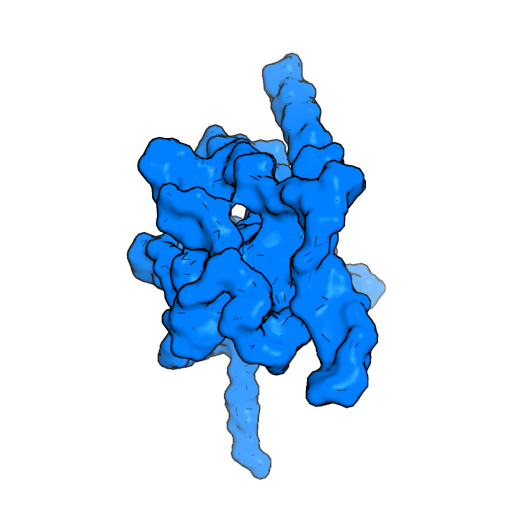-8.893 14.899 1.00 96.12 92 PRO A N 1
ATOM 697 C CA . PRO A 1 92 ? -14.219 -9.270 16.299 1.00 96.12 92 PRO A CA 1
ATOM 698 C C . PRO A 1 92 ? -13.597 -8.158 17.178 1.00 96.12 92 PRO A C 1
ATOM 700 O O . PRO A 1 92 ? -13.217 -8.424 18.315 1.00 96.12 92 PRO A O 1
ATOM 703 N N . PHE A 1 93 ? -13.448 -6.933 16.673 1.00 97.62 93 PHE A N 1
ATOM 704 C CA . PHE A 1 93 ? -12.700 -5.840 17.312 1.00 97.62 93 PHE A CA 1
ATOM 705 C C . PHE A 1 93 ? -13.498 -5.019 18.340 1.00 97.62 93 PHE A C 1
ATOM 707 O O . PHE A 1 93 ? -12.933 -4.163 19.021 1.00 97.62 93 PHE A O 1
ATOM 714 N N . ASP A 1 94 ? -14.791 -5.294 18.496 1.00 95.88 94 ASP A N 1
ATOM 715 C CA . ASP A 1 94 ? -15.718 -4.736 19.490 1.00 95.88 94 ASP A CA 1
ATOM 716 C C . ASP A 1 94 ? -15.466 -5.314 20.897 1.00 95.88 94 ASP A C 1
ATOM 718 O O . ASP A 1 94 ? -16.335 -5.883 21.565 1.00 95.88 94 ASP A O 1
ATOM 722 N N . ILE A 1 95 ? -14.213 -5.214 21.337 1.00 96.69 95 ILE A N 1
ATOM 723 C CA . ILE A 1 95 ? -13.734 -5.697 22.635 1.00 96.69 95 ILE A CA 1
ATOM 724 C C . ILE A 1 95 ? -12.985 -4.618 23.430 1.00 96.69 95 ILE A C 1
ATOM 726 O O . ILE A 1 95 ? -12.451 -4.907 24.500 1.00 96.69 95 ILE A O 1
ATOM 730 N N . ILE A 1 96 ? -12.975 -3.374 22.954 1.00 96.62 96 ILE A N 1
ATOM 731 C CA . ILE A 1 96 ? -12.376 -2.225 23.646 1.00 96.62 96 ILE A CA 1
ATOM 732 C C . ILE A 1 96 ? -13.443 -1.318 24.266 1.00 96.62 96 ILE A C 1
ATOM 734 O O . ILE A 1 96 ? -14.614 -1.388 23.902 1.00 96.62 96 ILE A O 1
ATOM 738 N N . ASP A 1 97 ? -13.033 -0.485 25.223 1.00 95.88 97 ASP A N 1
ATOM 739 C CA . ASP A 1 97 ? -13.912 0.512 25.834 1.00 95.88 97 ASP A CA 1
ATOM 740 C C . ASP A 1 97 ? -14.215 1.690 24.886 1.00 95.88 97 ASP A C 1
ATOM 742 O O . ASP A 1 97 ? -13.553 1.897 23.863 1.00 95.88 97 ASP A O 1
ATOM 746 N N . LEU A 1 98 ? -15.233 2.478 25.243 1.00 95.69 98 LEU A N 1
ATOM 747 C CA . LEU A 1 98 ? -15.697 3.608 24.437 1.00 95.69 98 LEU A CA 1
ATOM 748 C C . LEU A 1 98 ? -14.627 4.700 24.269 1.00 95.69 98 LEU A C 1
ATOM 750 O O . LEU A 1 98 ? -14.547 5.310 23.204 1.00 95.69 98 LEU A O 1
ATOM 754 N N . SER A 1 99 ? -13.790 4.934 25.285 1.00 97.31 99 SER A N 1
ATOM 755 C CA . SER A 1 99 ? -12.728 5.947 25.216 1.00 97.31 99 SER A CA 1
ATOM 756 C C . SER A 1 99 ? -11.699 5.568 24.154 1.00 97.31 99 SER A C 1
ATOM 758 O O . SER A 1 99 ? -11.365 6.371 23.281 1.00 97.31 99 SER A O 1
ATOM 760 N N . LEU A 1 100 ? -11.240 4.316 24.178 1.00 97.69 100 LEU A N 1
ATOM 761 C CA . LEU A 1 100 ? -10.269 3.804 23.222 1.00 97.69 100 LEU A CA 1
ATOM 762 C C . LEU A 1 100 ? -10.872 3.702 21.814 1.00 97.69 100 LEU A C 1
ATOM 764 O O . LEU A 1 100 ? -10.181 3.968 20.832 1.00 97.69 100 LEU A O 1
ATOM 768 N N . CYS A 1 101 ? -12.167 3.392 21.705 1.00 97.81 101 CYS A N 1
ATOM 769 C CA . CYS A 1 101 ? -12.907 3.430 20.442 1.00 97.81 101 CYS A CA 1
ATOM 770 C C . CYS A 1 101 ? -12.871 4.830 19.806 1.00 97.81 101 CYS A C 1
ATOM 772 O O . CYS A 1 101 ? -12.545 4.967 18.628 1.00 97.81 101 CYS A O 1
ATOM 774 N N . GLN A 1 102 ? -13.126 5.885 20.586 1.00 98.19 102 GLN A N 1
ATOM 775 C CA . GLN A 1 102 ? -13.067 7.270 20.104 1.00 98.19 102 GLN A CA 1
ATOM 776 C C . GLN A 1 102 ? -11.647 7.696 19.697 1.00 98.19 102 GLN A C 1
ATOM 778 O O . GLN A 1 102 ? -11.473 8.448 18.737 1.00 98.19 102 GLN A O 1
ATOM 783 N N . GLU A 1 103 ? -10.616 7.223 20.402 1.00 98.56 103 GLU A N 1
ATOM 784 C CA . GLU A 1 103 ? -9.223 7.423 19.984 1.00 98.56 103 GLU A CA 1
ATOM 785 C C . GLU A 1 103 ? -8.931 6.750 18.636 1.00 98.56 103 GLU A C 1
ATOM 787 O O . GLU A 1 103 ? -8.301 7.368 17.774 1.00 98.56 103 GLU A O 1
ATOM 792 N N . CYS A 1 104 ? -9.445 5.533 18.423 1.00 98.75 104 CYS A N 1
ATOM 793 C CA . CYS A 1 104 ? -9.339 4.833 17.144 1.00 98.75 104 CYS A CA 1
ATOM 794 C C . CYS A 1 104 ? -10.030 5.607 16.020 1.00 98.75 104 CYS A C 1
ATOM 796 O O . CYS A 1 104 ? -9.428 5.771 14.965 1.00 98.75 104 CYS A O 1
ATOM 798 N N . MET A 1 105 ? -11.236 6.144 16.245 1.00 98.38 105 MET A N 1
ATOM 799 C CA . MET A 1 105 ? -11.949 6.953 15.243 1.00 98.38 105 MET A CA 1
ATOM 800 C C . MET A 1 105 ? -11.095 8.131 14.755 1.00 98.38 105 MET A C 1
ATOM 802 O O . MET A 1 105 ? -10.864 8.275 13.556 1.00 98.38 105 MET A O 1
ATOM 806 N N . ARG A 1 106 ? -10.531 8.916 15.684 1.00 98.62 106 ARG A N 1
ATOM 807 C CA . ARG A 1 106 ? -9.656 10.053 15.342 1.00 98.62 106 ARG A CA 1
ATOM 808 C C . ARG A 1 106 ? -8.387 9.614 14.610 1.00 98.62 106 ARG A C 1
ATOM 810 O O . ARG A 1 106 ? -7.918 10.304 13.707 1.00 98.62 106 ARG A O 1
ATOM 817 N N . ALA A 1 107 ? -7.800 8.486 15.008 1.00 98.75 107 ALA A N 1
ATOM 818 C CA . ALA A 1 107 ? -6.626 7.945 14.334 1.00 98.75 107 ALA A CA 1
ATOM 819 C C . ALA A 1 107 ? -6.950 7.480 12.908 1.00 98.75 107 ALA A C 1
ATOM 821 O O . ALA A 1 107 ? -6.160 7.725 11.997 1.00 98.75 107 ALA A O 1
ATOM 822 N N . VAL A 1 108 ? -8.115 6.867 12.701 1.00 98.75 108 VAL A N 1
ATOM 823 C CA . VAL A 1 108 ? -8.577 6.400 11.390 1.00 98.75 108 VAL A CA 1
ATOM 824 C C . VAL A 1 108 ? -8.821 7.569 10.442 1.00 98.75 108 VAL A C 1
ATOM 826 O O . VAL A 1 108 ? -8.343 7.532 9.311 1.00 98.75 108 VAL A O 1
ATOM 829 N N . GLU A 1 109 ? -9.470 8.638 10.907 1.00 98.56 109 GLU A N 1
ATOM 830 C CA . GLU A 1 109 ? -9.667 9.866 10.123 1.00 98.56 109 GLU A CA 1
ATOM 831 C C . GLU A 1 109 ? -8.333 10.470 9.661 1.00 98.56 109 GLU A C 1
ATOM 833 O O . GLU A 1 109 ? -8.148 10.748 8.472 1.00 98.56 109 GLU A O 1
ATOM 838 N N . ARG A 1 110 ? -7.355 10.597 10.571 1.00 98.81 110 ARG A N 1
ATOM 839 C CA . ARG A 1 110 ? -6.002 11.060 10.215 1.00 98.81 110 ARG A CA 1
ATOM 840 C C . ARG A 1 110 ? -5.294 10.107 9.254 1.00 98.81 110 ARG A C 1
ATOM 842 O O . ARG A 1 110 ? -4.606 10.569 8.348 1.00 98.81 110 ARG A O 1
ATOM 849 N N . GLY A 1 111 ? -5.471 8.798 9.425 1.00 98.88 111 GLY A N 1
ATOM 850 C CA . GLY A 1 111 ? -4.908 7.775 8.544 1.00 98.88 111 GLY A CA 1
ATOM 851 C C . GLY A 1 111 ? -5.442 7.875 7.117 1.00 98.88 111 GLY A C 1
ATOM 852 O O . GLY A 1 111 ? -4.661 7.868 6.170 1.00 98.88 111 GLY A O 1
ATOM 853 N N . ILE A 1 112 ? -6.756 8.055 6.955 1.00 98.88 112 ILE A N 1
ATOM 854 C CA . ILE A 1 112 ? -7.386 8.282 5.646 1.00 98.88 112 ILE A CA 1
ATOM 855 C C . ILE A 1 112 ? -6.872 9.591 5.034 1.00 98.88 112 ILE A C 1
ATOM 857 O O . ILE A 1 112 ? -6.436 9.597 3.886 1.00 98.88 112 ILE A O 1
ATOM 861 N N . SER A 1 113 ? -6.839 10.684 5.806 1.00 98.81 113 SER A N 1
ATOM 862 C CA . SER A 1 113 ? -6.286 11.967 5.343 1.00 98.81 113 SER A CA 1
ATOM 863 C C . SER A 1 113 ? -4.820 11.857 4.900 1.00 98.81 113 SER A C 1
ATOM 865 O O . SER A 1 113 ? -4.411 12.493 3.929 1.00 98.81 113 SER A O 1
ATOM 867 N N . CYS A 1 114 ? -4.015 11.050 5.593 1.00 98.88 114 CYS A N 1
ATOM 868 C CA . CYS A 1 114 ? -2.638 10.755 5.213 1.00 98.88 114 CYS A CA 1
ATOM 869 C C . CYS A 1 114 ? -2.568 10.012 3.874 1.00 98.88 114 CYS A C 1
ATOM 871 O O . CYS A 1 114 ? -1.874 10.478 2.976 1.00 98.88 114 CYS A O 1
ATOM 873 N N . ILE A 1 115 ? -3.337 8.929 3.709 1.00 98.88 115 ILE A N 1
ATOM 874 C CA . ILE A 1 115 ? -3.400 8.160 2.456 1.00 98.88 115 ILE A CA 1
ATOM 875 C C . ILE A 1 115 ? -3.710 9.077 1.273 1.00 98.88 115 ILE A C 1
ATOM 877 O O . ILE A 1 115 ? -2.990 9.055 0.277 1.00 98.88 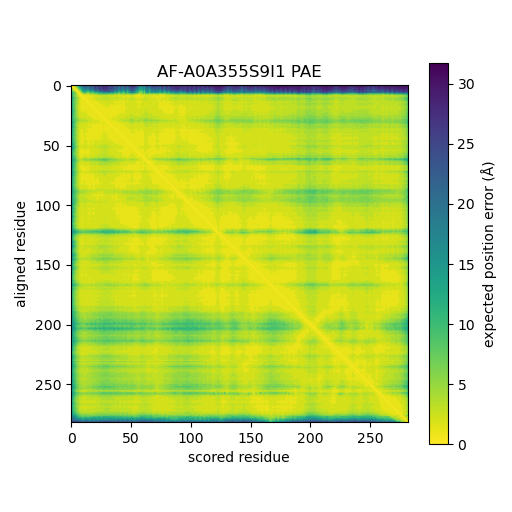115 ILE A O 1
ATOM 881 N N . LEU A 1 116 ? -4.745 9.909 1.394 1.00 98.88 116 LEU A N 1
ATOM 882 C CA . LEU A 1 116 ? -5.162 10.811 0.320 1.00 98.88 116 LEU A CA 1
ATOM 883 C C . LEU A 1 116 ? -4.064 11.817 -0.053 1.00 98.88 116 LEU A C 1
ATOM 885 O O . LEU A 1 116 ? -3.833 12.071 -1.231 1.00 98.88 116 LEU A O 1
ATOM 889 N N . ARG A 1 117 ? -3.352 12.365 0.940 1.00 98.75 117 ARG A N 1
ATOM 890 C CA . ARG A 1 117 ? -2.263 13.329 0.709 1.00 98.75 117 ARG A CA 1
ATOM 891 C C . ARG A 1 117 ? -0.966 12.689 0.212 1.00 98.75 117 ARG A C 1
ATOM 893 O O . ARG A 1 117 ? -0.189 13.370 -0.444 1.00 98.75 117 ARG A O 1
ATOM 900 N N . CYS A 1 118 ? -0.737 11.410 0.503 1.00 98.88 118 CYS A N 1
ATOM 901 C CA . CYS A 1 118 ? 0.386 10.649 -0.042 1.00 98.88 118 CYS A CA 1
ATOM 902 C C . CYS A 1 118 ? 0.150 10.194 -1.489 1.00 98.88 118 CYS A C 1
ATOM 904 O O . CYS A 1 118 ? 1.091 9.723 -2.122 1.00 98.88 118 CYS A O 1
ATOM 906 N N . GLN A 1 119 ? -1.072 10.281 -2.025 1.00 98.88 119 GLN A N 1
ATOM 907 C CA . GLN A 1 119 ? -1.324 9.819 -3.387 1.00 98.88 119 GLN A CA 1
ATOM 908 C C . GLN A 1 119 ? -0.522 10.649 -4.392 1.00 98.88 119 GLN A C 1
ATOM 910 O O . GLN A 1 119 ? -0.579 11.880 -4.406 1.00 98.88 119 GLN A O 1
ATOM 915 N N . ILE A 1 120 ? 0.239 9.954 -5.234 1.00 98.81 120 ILE A N 1
ATOM 916 C CA . ILE A 1 120 ? 1.135 10.578 -6.199 1.00 98.81 120 ILE A CA 1
ATOM 917 C C . ILE A 1 120 ? 0.292 11.232 -7.297 1.00 98.81 120 ILE A C 1
ATOM 919 O O . ILE A 1 120 ? -0.689 10.666 -7.788 1.00 98.81 120 ILE A O 1
ATOM 923 N N . ARG A 1 121 ? 0.682 12.448 -7.680 1.00 96.81 121 ARG A N 1
ATOM 924 C CA . ARG A 1 121 ? 0.111 13.174 -8.815 1.00 96.81 121 ARG A CA 1
ATOM 925 C C . ARG A 1 121 ? 1.134 13.253 -9.935 1.00 96.81 121 ARG A C 1
ATOM 927 O O . ARG A 1 121 ? 2.265 13.671 -9.704 1.00 96.81 121 ARG A O 1
ATOM 934 N N . ASP A 1 122 ? 0.707 12.882 -11.133 1.00 89.06 122 ASP A N 1
ATOM 935 C CA . ASP A 1 122 ? 1.430 13.124 -12.378 1.00 89.06 122 ASP A CA 1
ATOM 936 C C . ASP A 1 122 ? 0.708 14.249 -13.132 1.00 89.06 122 ASP A C 1
ATOM 938 O O . ASP A 1 122 ? -0.373 14.073 -13.707 1.00 89.06 122 ASP A O 1
ATOM 942 N N . GLY A 1 123 ? 1.219 15.473 -12.983 1.00 87.81 123 GLY A N 1
ATOM 943 C CA . GLY A 1 123 ? 0.495 16.683 -13.366 1.00 87.81 123 GLY A CA 1
ATOM 944 C C . GLY A 1 123 ? -0.852 16.799 -12.637 1.00 87.81 123 GLY A C 1
ATOM 945 O O . GLY A 1 123 ? -0.906 16.926 -11.414 1.00 87.81 123 GLY A O 1
ATOM 946 N N . LYS A 1 124 ? -1.959 16.780 -13.392 1.00 88.75 124 LYS A N 1
ATOM 947 C CA . LYS A 1 124 ? -3.326 16.830 -12.833 1.00 88.75 124 LYS A CA 1
ATOM 948 C C . LYS A 1 124 ? -3.894 15.448 -12.496 1.00 88.75 124 LYS A C 1
ATOM 950 O O . LYS A 1 124 ? -4.898 15.375 -11.792 1.00 88.75 124 LYS A O 1
ATOM 955 N N . GLN A 1 125 ? -3.275 14.375 -12.984 1.00 92.69 125 GLN A N 1
ATOM 956 C CA . GLN A 1 125 ? -3.789 13.018 -12.852 1.00 92.69 125 GLN A CA 1
ATOM 957 C C . GLN A 1 125 ? -3.345 12.406 -11.519 1.00 92.69 125 GLN A C 1
ATOM 959 O O . GLN A 1 125 ? -2.155 12.360 -11.212 1.00 92.69 125 GLN A O 1
ATOM 964 N N . LEU A 1 126 ? -4.302 11.911 -10.732 1.00 98.19 126 LEU A N 1
ATOM 965 C CA . LEU A 1 126 ? -4.001 11.045 -9.592 1.00 98.19 126 LEU A CA 1
ATOM 966 C C . LEU A 1 126 ? -3.564 9.673 -10.096 1.00 98.19 126 LEU A C 1
ATOM 968 O O . LEU A 1 126 ? -4.209 9.106 -10.984 1.00 98.19 126 LEU A O 1
ATOM 972 N N . THR A 1 127 ? -2.486 9.154 -9.515 1.00 98.69 127 THR A N 1
ATOM 973 C CA . THR A 1 127 ? -1.964 7.820 -9.802 1.00 98.69 127 THR A CA 1
ATOM 974 C C . THR A 1 127 ? -2.181 6.914 -8.590 1.00 98.69 127 THR A C 1
ATOM 976 O O . THR A 1 127 ? -3.319 6.744 -8.152 1.00 98.69 127 THR A O 1
ATOM 979 N N . ALA A 1 128 ? -1.126 6.341 -8.023 1.00 98.69 128 ALA A N 1
ATOM 980 C CA . ALA A 1 128 ? -1.186 5.453 -6.872 1.00 98.69 128 ALA A CA 1
ATOM 981 C C . ALA A 1 128 ? -0.184 5.898 -5.787 1.00 98.69 128 ALA A C 1
ATOM 983 O O . ALA A 1 128 ? 0.043 7.096 -5.620 1.00 98.69 128 ALA A O 1
ATOM 984 N N . TRP A 1 129 ? 0.387 4.970 -5.016 1.00 98.88 129 TRP A N 1
ATOM 985 C CA . TRP A 1 129 ? 1.251 5.284 -3.870 1.00 98.88 129 TRP A CA 1
ATOM 986 C C . TRP A 1 129 ? 2.632 4.652 -4.007 1.00 98.88 129 TRP A C 1
ATOM 988 O O . TRP A 1 129 ? 2.800 3.635 -4.679 1.00 98.88 129 TRP A O 1
ATOM 998 N N . CYS A 1 130 ? 3.622 5.237 -3.339 1.00 98.81 130 CYS A N 1
ATOM 999 C CA . CYS A 1 130 ? 4.930 4.623 -3.144 1.00 98.81 130 CYS A CA 1
ATOM 1000 C C . CYS A 1 130 ? 4.865 3.565 -2.036 1.00 98.81 130 CYS A C 1
ATOM 1002 O O . CYS A 1 130 ? 3.946 3.548 -1.217 1.00 98.81 130 CYS A O 1
ATOM 1004 N N . GLN A 1 131 ? 5.860 2.678 -1.983 1.00 98.62 131 GLN A N 1
ATOM 1005 C CA . GLN A 1 131 ? 6.005 1.746 -0.863 1.00 98.62 131 GLN A CA 1
ATOM 1006 C C . GLN A 1 131 ? 6.242 2.485 0.467 1.00 98.62 131 GLN A C 1
ATOM 1008 O O . GLN A 1 131 ? 5.756 2.043 1.514 1.00 98.62 131 GLN A O 1
ATOM 1013 N N . GLN A 1 132 ? 6.959 3.611 0.426 1.00 98.56 132 GLN A N 1
ATOM 1014 C CA . GLN A 1 132 ? 7.219 4.472 1.573 1.00 98.56 132 GLN A CA 1
ATOM 1015 C C . GLN A 1 132 ? 7.057 5.950 1.204 1.00 98.56 132 GLN A C 1
ATOM 1017 O O . GLN A 1 132 ? 7.351 6.363 0.080 1.00 98.56 132 GLN A O 1
ATOM 1022 N N . HIS A 1 133 ? 6.612 6.748 2.171 1.00 98.88 133 HIS A N 1
ATOM 1023 C CA . HIS A 1 133 ? 6.499 8.200 2.068 1.00 98.88 133 HIS A CA 1
ATOM 1024 C C . HIS A 1 133 ? 7.145 8.874 3.278 1.00 98.88 133 HIS A C 1
ATOM 1026 O O . HIS A 1 133 ? 7.097 8.352 4.389 1.00 98.88 133 HIS A O 1
ATOM 1032 N N . ASP A 1 134 ? 7.729 10.044 3.072 1.00 98.69 134 ASP A N 1
ATOM 1033 C CA . ASP A 1 134 ? 8.274 10.864 4.152 1.00 98.69 134 ASP A CA 1
ATOM 1034 C C . ASP A 1 134 ? 7.160 11.343 5.096 1.00 98.69 134 ASP A C 1
ATOM 1036 O O . ASP A 1 134 ? 6.089 11.759 4.653 1.00 98.69 134 ASP A O 1
ATOM 1040 N N . GLU A 1 135 ? 7.373 11.267 6.409 1.00 97.75 135 GLU A N 1
ATOM 1041 C CA . GLU A 1 135 ? 6.321 11.521 7.395 1.00 97.75 135 GLU A CA 1
ATOM 1042 C C . GLU A 1 135 ? 5.939 12.994 7.554 1.00 97.75 135 GLU A C 1
ATOM 1044 O O . GLU A 1 135 ? 4.872 13.284 8.110 1.00 97.75 135 GLU A O 1
ATOM 1049 N N . LEU A 1 136 ? 6.778 13.908 7.062 1.00 97.31 136 LEU A N 1
ATOM 1050 C CA . LEU A 1 136 ? 6.578 15.351 7.153 1.00 97.31 136 LEU A CA 1
ATOM 1051 C C . LEU A 1 136 ? 6.050 15.918 5.833 1.00 97.31 136 LEU A C 1
ATOM 1053 O O . LEU A 1 136 ? 5.017 16.585 5.805 1.00 97.31 136 LEU A O 1
ATOM 1057 N N . THR A 1 137 ? 6.755 15.638 4.740 1.00 98.38 137 THR A N 1
ATOM 1058 C CA . THR A 1 137 ? 6.477 16.149 3.392 1.00 98.38 137 THR A CA 1
ATOM 1059 C C . THR A 1 137 ? 5.452 15.313 2.637 1.00 98.38 137 THR A C 1
ATOM 1061 O O . THR A 1 137 ? 4.832 15.824 1.707 1.00 98.38 137 THR A O 1
ATOM 1064 N N . LEU A 1 138 ? 5.252 14.048 3.030 1.00 98.62 138 LEU A N 1
ATOM 1065 C CA . LEU A 1 138 ? 4.372 13.069 2.375 1.00 98.62 138 LEU A CA 1
ATOM 1066 C C . LEU A 1 138 ? 4.809 12.664 0.962 1.00 98.62 138 LEU A C 1
ATOM 1068 O O . LEU A 1 138 ? 4.103 11.903 0.294 1.00 98.62 138 LEU A O 1
ATOM 1072 N N . ALA A 1 139 ? 5.976 13.124 0.510 1.00 98.56 139 ALA A N 1
ATOM 1073 C CA . ALA A 1 139 ? 6.537 12.753 -0.778 1.00 98.56 139 ALA A CA 1
ATOM 1074 C C . ALA A 1 139 ? 6.957 11.270 -0.791 1.00 98.56 139 ALA A C 1
ATOM 1076 O O . ALA A 1 139 ? 7.340 10.737 0.255 1.00 98.56 139 ALA A O 1
ATOM 1077 N 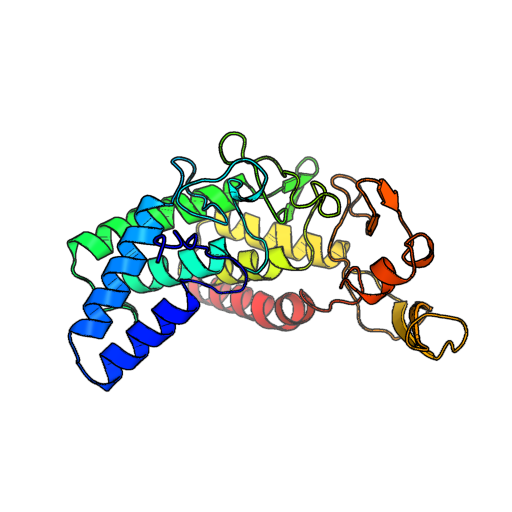N . PRO A 1 140 ? 6.917 10.597 -1.956 1.00 98.69 140 PRO A N 1
ATOM 1078 C CA . PRO A 1 140 ? 7.550 9.296 -2.143 1.00 98.69 140 PRO A CA 1
ATOM 1079 C C . PRO A 1 140 ? 8.991 9.306 -1.633 1.00 98.69 140 PRO A C 1
ATOM 1081 O O . PRO A 1 140 ? 9.773 10.188 -1.985 1.00 98.69 140 PRO A O 1
ATOM 1084 N N . ALA A 1 141 ? 9.340 8.322 -0.814 1.00 98.50 141 ALA A N 1
ATOM 1085 C CA . ALA A 1 141 ? 10.636 8.242 -0.160 1.00 98.50 141 ALA A CA 1
ATOM 1086 C C . ALA A 1 141 ? 11.277 6.869 -0.376 1.00 98.50 141 ALA A C 1
ATOM 1088 O O . ALA A 1 141 ? 10.601 5.886 -0.675 1.00 98.50 141 ALA A O 1
ATOM 1089 N N . GLN A 1 142 ? 12.604 6.823 -0.263 1.00 98.12 142 GLN A N 1
ATOM 1090 C CA . GLN A 1 142 ? 13.383 5.616 -0.509 1.00 98.12 142 GLN A CA 1
ATOM 1091 C C . GLN A 1 142 ? 13.259 4.628 0.660 1.00 98.12 142 GLN A C 1
ATOM 1093 O O . GLN A 1 142 ? 13.481 4.995 1.815 1.00 98.12 142 GLN A O 1
ATOM 1098 N N . GLY A 1 143 ? 12.973 3.366 0.343 1.00 96.75 143 GLY A N 1
ATOM 1099 C CA . GLY A 1 143 ? 13.068 2.226 1.249 1.00 96.75 143 GLY A CA 1
ATOM 1100 C C . GLY A 1 143 ? 14.505 1.711 1.378 1.00 96.75 143 GLY A C 1
ATOM 1101 O O . GLY A 1 143 ? 15.455 2.460 1.630 1.00 96.75 143 GLY A O 1
ATOM 1102 N N . ARG A 1 144 ? 14.693 0.401 1.188 1.00 94.94 144 ARG A N 1
ATOM 1103 C CA . ARG A 1 144 ? 16.034 -0.185 1.027 1.00 94.94 144 ARG A CA 1
ATOM 1104 C C . ARG A 1 144 ? 16.736 0.394 -0.207 1.00 94.94 144 ARG A C 1
ATOM 1106 O O . ARG A 1 144 ? 16.121 1.013 -1.067 1.00 94.94 144 ARG A O 1
ATOM 1113 N N . ILE A 1 145 ? 18.041 0.146 -0.335 1.00 94.81 145 ILE A N 1
ATOM 1114 C CA . ILE A 1 145 ? 18.847 0.635 -1.472 1.00 94.81 145 ILE A CA 1
ATOM 1115 C C . ILE A 1 145 ? 18.278 0.222 -2.844 1.00 94.81 145 ILE A C 1
ATOM 1117 O O . ILE A 1 145 ? 18.489 0.918 -3.829 1.00 94.81 145 ILE A O 1
ATOM 1121 N N . SER A 1 146 ? 17.526 -0.881 -2.903 1.00 93.56 146 SER A N 1
ATOM 1122 C CA . SER A 1 146 ? 16.855 -1.366 -4.115 1.00 93.56 146 SER A CA 1
ATOM 1123 C C . SER A 1 146 ? 15.354 -1.024 -4.175 1.00 93.56 146 SER A C 1
ATOM 1125 O O . SER A 1 146 ? 14.618 -1.653 -4.924 1.00 93.56 146 SER A O 1
ATOM 1127 N N . GLU A 1 147 ? 14.888 -0.057 -3.382 1.00 95.50 147 GLU A N 1
ATOM 1128 C CA . GLU A 1 147 ? 13.487 0.381 -3.280 1.00 95.50 147 GLU A CA 1
ATOM 1129 C C . GLU A 1 147 ? 13.437 1.918 -3.369 1.00 95.50 147 GLU A C 1
ATOM 1131 O O . GLU A 1 147 ? 13.262 2.619 -2.373 1.00 95.50 147 GLU A O 1
ATOM 1136 N N . LEU A 1 148 ? 13.679 2.462 -4.566 1.00 98.06 148 LEU A N 1
ATOM 1137 C CA . LEU A 1 148 ? 13.689 3.911 -4.808 1.00 98.06 148 LEU A CA 1
ATOM 1138 C C . LEU A 1 148 ? 12.267 4.505 -4.825 1.00 98.06 148 LEU A C 1
ATOM 1140 O O . LEU A 1 148 ? 11.307 3.776 -5.106 1.00 98.06 148 LEU A O 1
ATOM 1144 N N . PRO A 1 149 ? 12.124 5.830 -4.599 1.00 98.50 149 PRO A N 1
ATOM 1145 C CA . PRO A 1 149 ? 10.854 6.532 -4.761 1.00 98.50 149 PRO A CA 1
ATOM 1146 C C . PRO A 1 149 ? 10.217 6.226 -6.120 1.00 98.50 149 PRO A C 1
ATOM 1148 O O . PRO A 1 149 ? 10.812 6.464 -7.169 1.00 98.50 149 PRO A O 1
ATOM 1151 N N . SER A 1 150 ? 9.020 5.650 -6.095 1.00 98.56 150 SER A N 1
ATOM 1152 C CA . SER A 1 150 ? 8.339 5.133 -7.285 1.00 98.56 150 SER A CA 1
ATOM 1153 C C . SER A 1 150 ? 6.853 4.946 -7.032 1.00 98.56 150 SER A C 1
ATOM 1155 O O . SER A 1 150 ? 6.402 4.976 -5.890 1.00 98.56 150 SER A O 1
ATOM 1157 N N . ILE A 1 151 ? 6.076 4.731 -8.090 1.00 98.75 151 ILE A N 1
ATOM 1158 C CA . ILE A 1 151 ? 4.694 4.278 -7.945 1.00 98.75 151 ILE A CA 1
ATOM 1159 C C . ILE A 1 151 ? 4.716 2.755 -7.781 1.00 98.75 151 ILE A C 1
ATOM 1161 O O . ILE A 1 151 ? 5.248 2.033 -8.627 1.00 98.75 151 ILE A O 1
ATOM 1165 N N . SER A 1 152 ? 4.156 2.254 -6.682 1.00 98.56 152 SER A N 1
ATOM 1166 C CA . SER A 1 152 ? 4.132 0.830 -6.364 1.00 98.56 152 SER A CA 1
ATOM 1167 C C . SER A 1 152 ? 2.933 0.139 -7.002 1.00 98.56 152 SER A C 1
ATOM 1169 O O . SER A 1 152 ? 1.785 0.436 -6.664 1.00 98.56 152 SER A O 1
ATOM 1171 N N . GLY A 1 153 ? 3.188 -0.834 -7.877 1.00 97.75 153 GLY A N 1
ATOM 1172 C CA . GLY A 1 153 ? 2.136 -1.649 -8.490 1.00 97.75 153 GLY A CA 1
ATOM 1173 C C . GLY A 1 153 ? 1.510 -2.667 -7.529 1.00 97.75 153 GLY A C 1
ATOM 1174 O O . GLY A 1 153 ? 0.350 -3.038 -7.695 1.00 97.75 153 GLY A O 1
ATOM 1175 N N . ALA A 1 154 ? 2.255 -3.106 -6.509 1.00 97.44 154 ALA A N 1
ATOM 1176 C CA . ALA A 1 154 ? 1.800 -4.129 -5.567 1.00 97.44 154 ALA A CA 1
ATOM 1177 C C . ALA A 1 154 ? 1.088 -3.525 -4.345 1.00 97.44 154 ALA A C 1
ATOM 1179 O O . ALA A 1 154 ? -0.066 -3.856 -4.071 1.00 97.44 154 ALA A O 1
ATOM 1180 N N . GLU A 1 155 ? 1.747 -2.608 -3.630 1.00 98.31 155 GLU A N 1
ATOM 1181 C CA . GLU A 1 155 ? 1.247 -2.108 -2.335 1.00 98.31 155 GLU A CA 1
ATOM 1182 C C . GLU A 1 155 ? -0.015 -1.253 -2.499 1.00 98.31 155 GLU A C 1
ATOM 1184 O O . GLU A 1 155 ? -0.937 -1.306 -1.681 1.00 98.31 155 GLU A O 1
ATOM 1189 N N . SER A 1 156 ? -0.100 -0.518 -3.611 1.00 98.75 156 SER A N 1
ATOM 1190 C CA . SER A 1 156 ? -1.240 0.343 -3.930 1.00 98.75 156 SER A CA 1
ATOM 1191 C C . SER A 1 156 ? -2.566 -0.417 -4.005 1.00 98.75 156 SER A C 1
ATOM 1193 O O . SER A 1 156 ? -3.615 0.159 -3.729 1.00 98.75 156 SER A O 1
ATOM 1195 N N . VAL A 1 157 ? -2.553 -1.718 -4.321 1.00 98.75 157 VAL A N 1
ATOM 1196 C CA . VAL A 1 157 ? -3.775 -2.539 -4.375 1.00 98.75 157 VAL A CA 1
ATOM 1197 C C . VAL A 1 157 ? -4.440 -2.618 -2.999 1.00 98.75 157 VAL A C 1
ATOM 1199 O O . VAL A 1 157 ? -5.662 -2.495 -2.892 1.00 98.75 157 VAL A O 1
ATOM 1202 N N . GLY A 1 158 ? -3.646 -2.789 -1.937 1.00 98.56 158 GLY A N 1
ATOM 1203 C CA . GLY A 1 158 ? -4.145 -2.811 -0.562 1.00 98.56 158 GLY A CA 1
ATOM 1204 C C . GLY A 1 158 ? -4.729 -1.463 -0.141 1.00 98.56 158 GLY A C 1
ATOM 1205 O O . GLY A 1 158 ? -5.776 -1.422 0.507 1.00 98.56 158 GLY A O 1
ATOM 1206 N N . VAL A 1 159 ? -4.101 -0.366 -0.573 1.00 98.88 159 VAL A N 1
ATOM 1207 C CA . VAL A 1 159 ? -4.585 0.996 -0.312 1.00 98.88 159 VAL A CA 1
ATOM 1208 C C . VAL A 1 159 ? -5.945 1.229 -0.969 1.00 98.88 159 VAL A C 1
ATOM 1210 O O . VAL A 1 159 ? -6.889 1.633 -0.290 1.00 98.88 159 VAL A O 1
ATOM 1213 N N . VAL A 1 160 ? -6.086 0.903 -2.259 1.00 98.94 160 VAL A N 1
ATOM 1214 C CA . VAL A 1 160 ? -7.354 1.072 -2.987 1.00 98.94 160 VAL A CA 1
ATOM 1215 C C . VAL A 1 160 ? -8.468 0.237 -2.359 1.00 98.94 160 VAL A C 1
ATOM 1217 O O . VAL A 1 160 ? -9.552 0.758 -2.104 1.00 98.94 160 VAL A O 1
ATOM 1220 N N . ARG A 1 161 ? -8.202 -1.034 -2.034 1.00 98.81 161 ARG A N 1
ATOM 1221 C CA . ARG A 1 161 ? -9.191 -1.904 -1.375 1.00 98.81 161 ARG A CA 1
ATOM 1222 C C . ARG A 1 161 ? -9.638 -1.361 -0.024 1.00 98.81 161 ARG A C 1
ATOM 1224 O O . ARG A 1 161 ? -10.825 -1.410 0.290 1.00 98.81 161 ARG A O 1
ATOM 1231 N N . TYR A 1 162 ? -8.712 -0.819 0.763 1.00 98.75 162 TYR A N 1
ATOM 1232 C CA . TYR A 1 162 ? -9.066 -0.181 2.024 1.00 98.75 162 TYR A CA 1
ATOM 1233 C C . TYR A 1 162 ? -9.978 1.033 1.801 1.00 98.75 162 TYR A C 1
ATOM 1235 O O . TYR A 1 162 ? -11.032 1.121 2.432 1.00 98.75 162 TYR A O 1
ATOM 1243 N N . LEU A 1 163 ? -9.633 1.927 0.870 1.00 98.81 163 LEU A N 1
ATOM 1244 C CA . LEU A 1 163 ? -10.455 3.098 0.551 1.00 98.81 163 LEU A CA 1
ATOM 1245 C C . LEU A 1 163 ? -11.855 2.706 0.050 1.00 98.81 163 LEU A C 1
ATOM 1247 O O . LEU A 1 163 ? -12.849 3.292 0.476 1.00 98.81 163 LEU A O 1
ATOM 1251 N N . MET A 1 164 ? -11.952 1.668 -0.783 1.00 98.62 164 MET A N 1
ATOM 1252 C CA . MET A 1 164 ? -13.229 1.132 -1.266 1.00 98.62 164 MET A CA 1
ATOM 1253 C C . MET A 1 164 ? -14.083 0.497 -0.160 1.00 98.62 164 MET A C 1
ATOM 1255 O O . MET A 1 164 ? -15.304 0.472 -0.280 1.00 98.62 164 MET A O 1
ATOM 1259 N N . SER A 1 165 ? -13.479 0.028 0.937 1.00 96.81 165 SER A N 1
ATO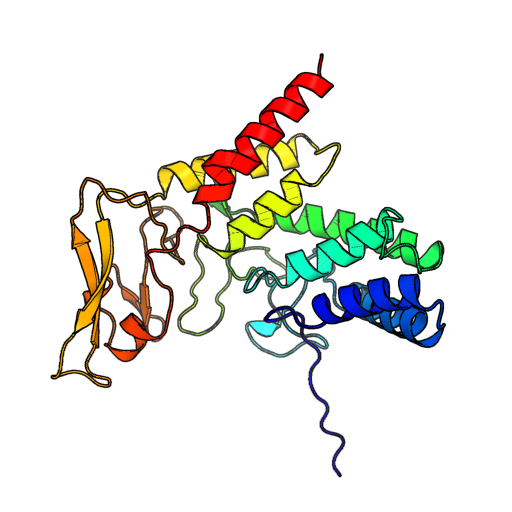M 1260 C CA . SER A 1 165 ? -14.210 -0.544 2.082 1.00 96.81 165 SER A CA 1
ATOM 1261 C C . SER A 1 165 ? -14.967 0.497 2.926 1.00 96.81 165 SER A C 1
ATOM 1263 O O . SER A 1 165 ? -15.717 0.154 3.850 1.00 96.81 165 SER A O 1
ATOM 1265 N N . ILE A 1 166 ? -14.759 1.788 2.653 1.00 95.75 166 ILE A N 1
ATOM 1266 C CA . ILE A 1 166 ? -15.457 2.880 3.327 1.00 95.75 166 ILE A CA 1
ATOM 1267 C C . ILE A 1 166 ? -16.890 2.938 2.784 1.00 95.75 166 ILE A C 1
ATOM 1269 O O . ILE A 1 166 ? -17.099 3.245 1.617 1.00 95.75 166 ILE A O 1
ATOM 1273 N N . LYS A 1 167 ? -17.881 2.670 3.649 1.00 91.00 167 LYS A N 1
ATOM 1274 C CA . LYS A 1 167 ? -19.310 2.563 3.284 1.00 91.00 167 LYS A CA 1
ATOM 1275 C C . LYS A 1 167 ? -19.874 3.831 2.627 1.00 91.00 167 LYS A C 1
ATOM 1277 O O . LYS A 1 167 ? -20.685 3.752 1.713 1.00 91.00 167 LYS A O 1
ATOM 1282 N N . SER A 1 168 ? -19.448 4.996 3.105 1.00 92.12 168 SER A N 1
ATOM 1283 C CA . SER A 1 168 ? -19.866 6.302 2.587 1.00 92.12 168 SER A CA 1
ATOM 1284 C C . SER A 1 168 ? -18.614 7.129 2.299 1.00 92.12 168 SER A C 1
ATOM 1286 O O . SER A 1 168 ? -18.237 7.968 3.117 1.00 92.12 168 SER A O 1
ATOM 1288 N N . PRO A 1 169 ? -17.896 6.821 1.202 1.00 96.50 169 PRO A N 1
ATOM 1289 C CA . PRO A 1 169 ? -16.636 7.476 0.891 1.00 96.50 169 PRO A CA 1
ATOM 1290 C C . PRO A 1 169 ? -16.896 8.928 0.479 1.00 96.50 169 PRO A C 1
ATOM 1292 O O . PRO A 1 169 ? -17.865 9.213 -0.230 1.00 96.50 169 PRO A O 1
ATOM 1295 N N . SER A 1 170 ? -16.026 9.844 0.909 1.00 97.38 170 SER A N 1
ATOM 1296 C CA . SER A 1 170 ? -16.093 11.243 0.479 1.00 97.38 170 SER A CA 1
ATOM 1297 C C . SER A 1 170 ? -15.762 11.377 -1.017 1.00 97.38 170 SER A C 1
ATOM 1299 O O . SER A 1 170 ? -15.167 10.457 -1.595 1.00 97.38 170 SER A O 1
ATOM 1301 N N . PRO A 1 171 ? -16.104 12.504 -1.668 1.00 97.62 171 PRO A N 1
ATOM 1302 C CA . PRO A 1 171 ? -15.710 12.758 -3.054 1.00 97.62 171 PRO A CA 1
ATOM 1303 C C . PRO A 1 171 ? -14.204 12.588 -3.299 1.00 97.62 171 PRO A C 1
ATOM 1305 O O . PRO A 1 171 ? -13.820 12.016 -4.312 1.00 97.62 171 PRO A O 1
ATOM 1308 N N . GLU A 1 172 ? -13.361 12.985 -2.346 1.00 98.31 172 GLU A N 1
ATOM 1309 C CA . GLU A 1 172 ? -11.902 12.853 -2.422 1.00 98.31 172 GLU A CA 1
ATOM 1310 C C . GLU A 1 172 ? -11.454 11.387 -2.369 1.00 98.31 172 GLU A C 1
ATOM 1312 O O . GLU A 1 172 ? -10.563 10.983 -3.111 1.00 98.31 172 GLU A O 1
ATOM 1317 N N . VAL A 1 173 ? -12.091 10.559 -1.530 1.00 98.69 173 VAL A N 1
ATOM 1318 C CA . VAL A 1 173 ? -11.838 9.106 -1.498 1.00 98.69 173 VAL A CA 1
ATOM 1319 C C . VAL A 1 173 ? -12.233 8.462 -2.820 1.00 98.69 173 VAL A C 1
ATOM 1321 O O . VAL A 1 173 ? -11.526 7.591 -3.324 1.00 98.69 173 VAL A O 1
ATOM 1324 N N . VAL A 1 174 ? -13.352 8.896 -3.396 1.00 98.50 174 VAL A N 1
ATOM 1325 C CA . VAL A 1 174 ? -13.799 8.413 -4.701 1.00 98.50 174 VAL A CA 1
ATOM 1326 C C . VAL A 1 174 ? -12.794 8.804 -5.779 1.00 98.50 174 VAL A C 1
ATOM 1328 O O . VAL A 1 174 ? -12.338 7.928 -6.503 1.00 98.50 174 VAL A O 1
ATOM 1331 N N . GLU A 1 175 ? -12.399 10.075 -5.856 1.00 98.50 175 GLU A N 1
ATOM 1332 C CA . GLU A 1 175 ? -11.398 10.561 -6.815 1.00 98.50 175 GLU A CA 1
ATOM 1333 C C . GLU A 1 175 ? -10.076 9.786 -6.694 1.00 98.50 175 GLU A C 1
ATOM 1335 O O . GLU A 1 175 ? -9.504 9.372 -7.703 1.00 98.50 175 GLU A O 1
ATOM 1340 N N . ALA A 1 176 ? -9.638 9.505 -5.463 1.00 98.88 176 ALA A N 1
ATOM 1341 C CA . ALA A 1 176 ? -8.437 8.728 -5.188 1.00 98.88 176 ALA A CA 1
ATOM 1342 C C . ALA A 1 176 ? -8.512 7.292 -5.724 1.00 98.88 176 ALA A C 1
ATOM 1344 O O . ALA A 1 176 ? -7.585 6.833 -6.398 1.00 98.88 176 ALA A O 1
ATOM 1345 N N . VAL A 1 177 ? -9.616 6.586 -5.459 1.00 98.88 177 VAL A N 1
ATOM 1346 C CA . VAL A 1 177 ? -9.853 5.222 -5.962 1.00 98.88 177 VAL A CA 1
ATOM 1347 C C . VAL A 1 177 ? -9.893 5.209 -7.489 1.00 98.88 177 VAL A C 1
ATOM 1349 O O . VAL A 1 177 ? -9.229 4.387 -8.119 1.00 98.88 177 VAL A O 1
ATOM 1352 N N . GLU A 1 178 ? -10.642 6.132 -8.089 1.00 98.62 178 GLU A N 1
ATOM 1353 C CA . GLU A 1 178 ? -10.796 6.244 -9.542 1.00 98.62 178 GLU A CA 1
ATOM 1354 C C . GLU A 1 178 ? -9.464 6.550 -10.237 1.00 98.62 178 GLU A C 1
ATOM 1356 O O . GLU A 1 178 ? -9.131 5.911 -11.237 1.00 98.62 178 GLU A O 1
ATOM 1361 N N . GLY A 1 179 ? -8.669 7.471 -9.682 1.00 98.75 179 GLY A N 1
ATOM 1362 C CA . GLY A 1 179 ? -7.336 7.806 -10.181 1.00 98.75 179 GLY A CA 1
ATOM 1363 C C . GLY A 1 179 ? -6.386 6.609 -10.162 1.00 98.75 179 GLY A C 1
ATOM 1364 O O . GLY A 1 179 ? -5.756 6.302 -11.175 1.00 98.75 179 GLY A O 1
ATOM 1365 N N . ALA A 1 180 ? -6.354 5.860 -9.057 1.00 98.88 180 ALA A N 1
ATOM 1366 C CA . ALA A 1 180 ? -5.517 4.668 -8.940 1.00 98.88 180 ALA A CA 1
ATOM 1367 C C . ALA A 1 180 ? -5.960 3.545 -9.888 1.00 98.88 180 ALA A C 1
ATOM 1369 O O . ALA A 1 180 ? -5.125 2.909 -10.528 1.00 98.88 180 ALA A O 1
ATOM 1370 N N . VAL A 1 181 ? -7.268 3.318 -10.035 1.00 98.88 181 VAL A N 1
ATOM 1371 C CA . VAL A 1 181 ? -7.816 2.327 -10.976 1.00 98.88 181 VAL A CA 1
ATOM 1372 C C . VAL A 1 181 ? -7.513 2.706 -12.422 1.00 98.88 181 VAL A C 1
ATOM 1374 O O . VAL A 1 181 ? -7.141 1.846 -13.223 1.00 98.88 181 VAL A O 1
ATOM 1377 N N . HIS A 1 182 ? -7.632 3.989 -12.762 1.00 98.56 182 HIS A N 1
ATOM 1378 C CA . HIS A 1 182 ? -7.234 4.497 -14.066 1.00 98.56 182 HIS A CA 1
ATOM 1379 C C . HIS A 1 182 ? -5.741 4.263 -14.325 1.00 98.56 182 HIS A C 1
ATOM 1381 O O . HIS A 1 182 ? -5.381 3.714 -15.366 1.00 98.56 182 HIS A O 1
ATOM 1387 N N . TRP A 1 183 ? -4.887 4.588 -13.352 1.00 98.75 183 TRP A N 1
ATOM 1388 C CA . TRP A 1 183 ? -3.452 4.345 -13.441 1.00 98.75 183 TRP A CA 1
ATOM 1389 C C . TRP A 1 183 ? -3.114 2.859 -13.599 1.00 98.75 183 TRP A C 1
ATOM 1391 O O . TRP A 1 183 ? -2.345 2.513 -14.488 1.00 98.75 183 TRP A O 1
ATOM 1401 N N . PHE A 1 184 ? -3.734 1.957 -12.830 1.00 98.75 184 PHE A N 1
ATOM 1402 C CA . PHE A 1 184 ? -3.503 0.515 -12.971 1.00 98.75 184 PHE A CA 1
ATOM 1403 C C . PHE A 1 184 ? -3.831 -0.002 -14.375 1.00 98.75 184 PHE A C 1
ATOM 1405 O O . PHE A 1 184 ? -3.114 -0.863 -14.881 1.00 98.75 184 PHE A O 1
ATOM 1412 N N . ARG A 1 185 ? -4.884 0.518 -15.018 1.00 98.38 185 ARG A N 1
ATOM 1413 C CA . ARG A 1 185 ? -5.218 0.161 -16.407 1.00 98.38 185 ARG A CA 1
ATOM 1414 C C . ARG A 1 185 ? -4.153 0.643 -17.391 1.00 98.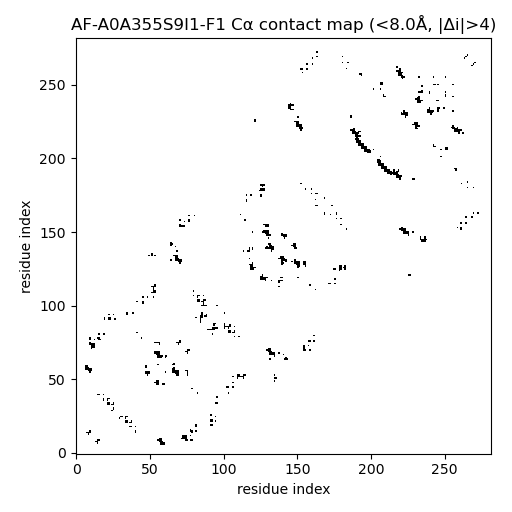38 185 ARG A C 1
ATOM 1416 O O . ARG A 1 185 ? -3.817 -0.101 -18.303 1.00 98.38 185 ARG A O 1
ATOM 1423 N N . GLN A 1 186 ? -3.613 1.848 -17.200 1.00 97.62 186 GLN A N 1
ATOM 1424 C CA . GLN A 1 186 ? -2.545 2.381 -18.054 1.00 97.62 186 GLN A CA 1
ATOM 1425 C C . GLN A 1 186 ? -1.198 1.680 -17.837 1.00 97.62 186 GLN A C 1
ATOM 1427 O O . GLN A 1 186 ? -0.483 1.405 -18.792 1.00 97.62 186 GLN A O 1
ATOM 1432 N N . ALA A 1 187 ? -0.856 1.389 -16.582 1.00 97.69 187 ALA A N 1
ATOM 1433 C CA . ALA A 1 187 ? 0.425 0.813 -16.186 1.00 97.69 187 ALA A CA 1
ATOM 1434 C C . ALA A 1 187 ? 0.536 -0.695 -16.485 1.00 97.69 187 ALA A C 1
ATOM 1436 O O . ALA A 1 187 ? 1.592 -1.296 -16.266 1.00 97.69 187 ALA A O 1
ATOM 1437 N N . ALA A 1 188 ? -0.551 -1.323 -16.940 1.00 98.19 188 ALA A N 1
ATOM 1438 C CA . ALA A 1 188 ? -0.581 -2.732 -17.292 1.00 98.19 188 ALA A CA 1
ATOM 1439 C C . ALA A 1 188 ? 0.409 -3.035 -18.428 1.00 98.19 188 ALA A C 1
ATOM 1441 O O . ALA A 1 188 ? 0.397 -2.398 -19.481 1.00 98.19 188 ALA A O 1
ATOM 1442 N N . VAL A 1 189 ? 1.260 -4.036 -18.217 1.00 98.06 189 VAL A N 1
ATOM 1443 C CA . VAL A 1 189 ? 2.194 -4.544 -19.220 1.00 98.06 189 VAL A CA 1
ATOM 1444 C C . VAL A 1 189 ? 1.529 -5.727 -19.914 1.00 98.06 189 VAL A C 1
ATOM 1446 O O . VAL A 1 189 ? 1.307 -6.774 -19.305 1.00 98.06 189 VAL A O 1
ATOM 1449 N N . ASN A 1 190 ? 1.180 -5.532 -21.183 1.00 97.81 190 ASN A N 1
ATOM 1450 C CA . ASN A 1 190 ? 0.489 -6.514 -22.017 1.00 97.81 190 ASN A CA 1
ATOM 1451 C C . ASN A 1 190 ? 1.475 -7.254 -22.927 1.00 97.81 190 ASN A C 1
ATOM 1453 O O . ASN A 1 190 ? 2.582 -6.771 -23.165 1.00 97.81 190 ASN A O 1
ATOM 1457 N N . GLY A 1 191 ? 1.053 -8.397 -23.470 1.00 97.50 191 GLY A N 1
ATOM 1458 C CA . GLY A 1 191 ? 1.808 -9.105 -24.506 1.00 97.50 191 GLY A CA 1
ATOM 1459 C C . GLY A 1 191 ? 3.104 -9.756 -24.018 1.00 97.50 191 GLY A C 1
ATOM 1460 O O . GLY A 1 191 ? 3.977 -10.067 -24.827 1.00 97.50 191 GLY A O 1
ATOM 1461 N N . VAL A 1 192 ? 3.267 -9.928 -22.702 1.00 97.06 192 VAL A N 1
ATOM 1462 C CA . VAL A 1 192 ? 4.467 -10.523 -22.110 1.00 97.06 192 VAL A CA 1
ATOM 1463 C C . VAL A 1 192 ? 4.127 -11.498 -20.995 1.00 97.06 192 VAL A C 1
ATOM 1465 O O . VAL A 1 192 ? 3.204 -11.291 -20.207 1.00 97.06 192 VAL A O 1
ATOM 1468 N N . ARG A 1 193 ? 4.964 -12.524 -20.853 1.00 96.19 193 ARG A N 1
ATOM 1469 C CA . ARG A 1 193 ? 4.935 -13.468 -19.739 1.00 96.19 193 ARG A CA 1
ATOM 1470 C C . ARG A 1 193 ? 6.278 -13.475 -19.026 1.00 96.19 193 ARG A C 1
ATOM 1472 O O . ARG A 1 193 ? 7.337 -13.465 -19.648 1.00 96.19 193 ARG A O 1
ATOM 1479 N N . VAL A 1 194 ? 6.245 -13.538 -17.699 1.00 95.50 194 VAL A N 1
ATOM 1480 C CA . VAL A 1 194 ? 7.453 -13.730 -16.891 1.00 95.50 194 VAL A CA 1
ATOM 1481 C C . VAL A 1 194 ? 7.589 -15.210 -16.570 1.00 95.50 194 VAL A C 1
ATOM 1483 O O . VAL A 1 194 ? 6.733 -15.781 -15.898 1.00 95.50 194 VAL A O 1
ATOM 1486 N N . VAL A 1 195 ? 8.658 -15.835 -17.056 1.00 95.50 195 VAL A N 1
ATOM 1487 C CA . VAL A 1 195 ? 8.879 -17.283 -16.965 1.00 95.50 195 VAL A CA 1
ATOM 1488 C C . VAL A 1 195 ? 10.140 -17.603 -16.175 1.00 95.50 195 VAL A C 1
ATOM 1490 O O . VAL A 1 195 ? 11.109 -16.841 -16.176 1.00 95.50 195 VAL A O 1
ATOM 1493 N N . THR A 1 196 ? 10.128 -18.749 -15.495 1.00 95.56 196 THR A N 1
ATOM 1494 C CA . THR A 1 196 ? 11.344 -19.377 -14.971 1.00 95.56 196 THR A CA 1
ATOM 1495 C C . THR A 1 196 ? 11.783 -20.457 -15.945 1.00 95.56 196 THR A C 1
ATOM 1497 O O . THR A 1 196 ? 11.011 -21.364 -16.243 1.00 95.56 196 THR A O 1
ATOM 1500 N N . VAL A 1 197 ? 13.006 -20.342 -16.451 1.00 95.38 197 VAL A N 1
ATOM 1501 C CA . VAL A 1 197 ? 13.600 -21.281 -17.411 1.00 95.38 197 VAL A CA 1
ATOM 1502 C C . VAL A 1 197 ? 14.722 -22.058 -16.745 1.00 95.38 197 VAL A C 1
ATOM 1504 O O . VAL A 1 197 ? 15.393 -21.519 -15.869 1.00 95.38 197 VAL A O 1
ATOM 1507 N N . ALA A 1 198 ? 14.932 -23.310 -17.148 1.00 96.31 198 ALA A N 1
ATOM 1508 C CA . ALA A 1 198 ? 16.103 -24.068 -16.723 1.00 96.31 198 ALA A CA 1
ATOM 1509 C C . ALA A 1 198 ? 17.367 -23.490 -17.384 1.00 96.31 198 ALA A C 1
ATOM 1511 O O . ALA A 1 198 ? 17.372 -23.223 -18.585 1.00 96.31 198 ALA A O 1
ATOM 1512 N N . ASP A 1 199 ? 18.425 -23.305 -16.601 1.00 95.69 199 ASP A N 1
ATOM 1513 C CA . ASP A 1 199 ? 19.728 -22.828 -17.064 1.00 95.69 199 ASP A CA 1
ATOM 1514 C C . ASP A 1 199 ? 20.824 -23.368 -16.136 1.00 95.69 199 ASP A C 1
ATOM 1516 O O . ASP A 1 199 ? 21.102 -22.811 -15.073 1.00 95.69 199 ASP A O 1
ATOM 1520 N N . ALA A 1 200 ? 21.425 -24.498 -16.518 1.00 95.94 200 ALA A N 1
ATOM 1521 C CA . ALA A 1 200 ? 22.421 -25.199 -15.705 1.00 95.94 200 ALA A CA 1
ATOM 1522 C C . ALA A 1 200 ? 23.731 -24.410 -15.518 1.00 95.94 200 ALA A C 1
ATOM 1524 O O . ALA A 1 200 ? 24.534 -24.771 -14.661 1.00 95.94 200 ALA A O 1
ATOM 1525 N N . SER A 1 201 ? 23.948 -23.340 -16.293 1.00 95.50 201 SER A N 1
ATOM 1526 C CA . SER A 1 201 ? 25.128 -22.480 -16.151 1.00 95.50 201 SER A CA 1
ATOM 1527 C C . SER A 1 201 ? 25.019 -21.493 -14.983 1.00 95.50 201 SER A C 1
ATOM 1529 O O . SER A 1 201 ? 26.024 -20.914 -14.567 1.00 95.50 201 SER A O 1
ATOM 1531 N N . LEU A 1 202 ? 23.813 -21.305 -14.439 1.00 94.44 202 LEU A N 1
ATOM 1532 C CA . LEU A 1 202 ? 23.524 -20.329 -13.395 1.00 94.44 202 LEU A CA 1
ATOM 1533 C C . LEU A 1 202 ? 23.329 -20.989 -12.020 1.00 94.44 202 LEU A C 1
ATOM 1535 O O . LEU A 1 202 ? 22.894 -22.143 -11.929 1.00 94.44 202 LEU A O 1
ATOM 1539 N N . PRO A 1 203 ? 23.606 -20.259 -10.921 1.00 93.06 203 PRO A N 1
ATOM 1540 C CA . PRO A 1 203 ? 23.306 -20.719 -9.570 1.00 93.06 203 PRO A CA 1
ATOM 1541 C C . PRO A 1 203 ? 21.865 -21.230 -9.426 1.00 93.06 203 PRO A C 1
ATOM 1543 O O . PRO A 1 203 ? 20.897 -20.530 -9.703 1.00 93.06 203 PRO A O 1
ATOM 1546 N N . GLY A 1 204 ? 21.710 -22.475 -8.971 1.00 92.62 204 GLY A N 1
ATOM 1547 C CA . GLY A 1 204 ? 20.391 -23.090 -8.795 1.00 92.62 204 GLY A CA 1
ATOM 1548 C C . GLY A 1 204 ? 19.721 -23.580 -10.085 1.00 92.62 204 GLY A C 1
ATOM 1549 O O . GLY A 1 204 ? 18.560 -23.982 -10.028 1.00 92.62 204 GLY A O 1
ATOM 1550 N N . GLY A 1 205 ? 20.425 -23.576 -11.224 1.00 95.25 205 GLY A N 1
ATOM 1551 C CA . GLY A 1 205 ? 20.003 -24.255 -12.451 1.00 95.25 205 GLY A CA 1
ATOM 1552 C C . GLY A 1 205 ? 18.796 -23.632 -13.155 1.00 95.25 205 GLY A C 1
ATOM 1553 O O . GLY A 1 205 ? 18.124 -24.313 -13.932 1.00 95.25 205 GLY A O 1
ATOM 1554 N N . LYS A 1 206 ? 18.470 -22.372 -12.857 1.00 96.00 206 LYS A N 1
ATOM 1555 C CA . LYS A 1 206 ? 17.291 -21.676 -13.383 1.00 96.00 206 LYS A CA 1
ATOM 1556 C C . LYS A 1 206 ? 17.561 -20.194 -13.574 1.00 96.00 206 LYS A C 1
ATOM 1558 O O . LYS A 1 206 ? 18.410 -19.653 -12.887 1.00 96.00 206 LYS A O 1
ATOM 1563 N N . ASP A 1 207 ? 16.786 -19.523 -14.416 1.00 95.81 207 ASP A N 1
ATOM 1564 C CA . ASP A 1 207 ? 16.780 -18.064 -14.561 1.00 95.81 207 ASP A CA 1
ATOM 1565 C C . ASP A 1 207 ? 15.357 -17.529 -14.722 1.00 95.81 207 ASP A C 1
ATOM 1567 O O . ASP A 1 207 ? 14.430 -18.283 -15.022 1.00 95.81 207 ASP A O 1
ATOM 1571 N N . ARG A 1 208 ? 15.180 -16.217 -14.547 1.00 95.94 208 ARG A N 1
ATOM 1572 C CA . ARG A 1 208 ? 13.902 -15.534 -14.770 1.00 95.94 208 ARG A CA 1
ATOM 1573 C C . ARG A 1 208 ? 14.002 -14.611 -15.977 1.00 95.94 208 ARG A C 1
ATOM 1575 O O . ARG A 1 208 ? 14.884 -13.758 -16.032 1.00 95.94 208 ARG A O 1
ATOM 1582 N N . ARG A 1 209 ? 13.084 -14.772 -16.931 1.00 95.38 209 ARG A N 1
ATOM 1583 C CA . ARG A 1 209 ? 13.061 -14.016 -18.192 1.00 95.38 209 ARG A CA 1
ATOM 1584 C C . ARG A 1 209 ? 11.670 -13.460 -18.470 1.00 95.38 209 ARG A C 1
ATOM 1586 O O . ARG A 1 209 ? 10.672 -14.022 -18.023 1.00 95.38 209 ARG A O 1
ATOM 1593 N N . ILE A 1 210 ? 11.628 -12.355 -19.205 1.00 96.44 210 ILE A N 1
ATOM 1594 C CA . ILE A 1 210 ? 10.409 -11.849 -19.838 1.00 96.44 210 ILE A CA 1
ATOM 1595 C C . ILE A 1 210 ? 10.414 -12.397 -21.264 1.00 96.44 210 ILE A C 1
ATOM 1597 O O . ILE A 1 210 ? 11.427 -12.278 -21.951 1.00 96.44 210 ILE A O 1
ATOM 1601 N N . VAL A 1 211 ? 9.319 -13.024 -21.677 1.00 96.56 211 VAL A N 1
ATOM 1602 C CA . VAL A 1 211 ? 9.110 -13.514 -23.044 1.00 96.56 211 VAL A CA 1
ATOM 1603 C C . VAL A 1 211 ? 7.878 -12.847 -23.635 1.00 96.56 211 VAL A C 1
ATOM 1605 O O . VAL A 1 211 ? 6.936 -12.542 -22.903 1.00 96.56 211 VAL A O 1
ATOM 1608 N N . GLU A 1 212 ? 7.898 -12.612 -24.942 1.00 97.44 212 GLU A N 1
ATOM 1609 C CA . GLU A 1 212 ? 6.729 -12.131 -25.677 1.00 97.44 212 GLU A CA 1
ATOM 1610 C C . GLU A 1 212 ? 5.663 -13.225 -25.734 1.00 97.44 212 GLU A C 1
ATOM 1612 O O . GLU A 1 212 ? 5.960 -14.398 -25.963 1.00 97.44 212 GLU A O 1
ATOM 1617 N N . ASP A 1 213 ? 4.423 -12.829 -25.483 1.00 97.38 213 ASP A N 1
ATOM 1618 C CA . ASP A 1 213 ? 3.252 -13.694 -25.488 1.00 97.38 213 ASP A CA 1
ATOM 1619 C C . ASP A 1 213 ? 2.011 -12.812 -25.647 1.00 97.38 213 ASP A C 1
ATOM 1621 O O . ASP A 1 213 ? 1.513 -12.246 -24.674 1.00 97.38 213 ASP A O 1
ATOM 1625 N N . ALA A 1 214 ? 1.546 -12.648 -26.888 1.00 96.44 214 ALA A N 1
ATOM 1626 C CA . ALA A 1 214 ? 0.430 -11.762 -27.227 1.00 96.44 214 ALA A CA 1
ATOM 1627 C C . ALA A 1 214 ? -0.885 -12.143 -26.522 1.00 96.44 214 ALA A C 1
ATOM 1629 O O . ALA A 1 214 ? -1.713 -11.271 -26.273 1.00 96.44 214 ALA A O 1
ATOM 1630 N N . GLU A 1 215 ? -1.034 -13.417 -26.151 1.00 96.44 215 GLU A N 1
ATOM 1631 C CA . GLU A 1 215 ? -2.211 -13.959 -25.466 1.00 96.44 215 GLU A CA 1
ATOM 1632 C C . GLU A 1 215 ? -2.055 -13.939 -23.936 1.00 96.44 215 GLU A C 1
ATOM 1634 O O . GLU A 1 215 ? -2.933 -14.403 -23.203 1.00 96.44 215 GLU A O 1
ATOM 1639 N N . ALA A 1 216 ? -0.926 -13.439 -23.419 1.00 96.69 216 ALA A N 1
ATOM 1640 C CA . ALA A 1 216 ? -0.721 -13.331 -21.986 1.00 96.69 216 ALA A CA 1
ATOM 1641 C C . ALA A 1 216 ? -1.655 -12.287 -21.374 1.00 96.69 216 ALA A C 1
ATOM 1643 O O . ALA A 1 216 ? -1.726 -11.132 -21.797 1.00 96.69 216 ALA A O 1
ATOM 1644 N N . GLU A 1 217 ? -2.291 -12.697 -20.282 1.00 96.56 217 GLU A N 1
ATOM 1645 C CA . GLU A 1 217 ? -2.979 -11.796 -19.370 1.00 96.56 217 GLU A CA 1
ATOM 1646 C C . GLU A 1 217 ? -2.058 -10.652 -18.913 1.00 96.56 217 GLU A C 1
ATOM 1648 O O . GLU A 1 217 ? -0.874 -10.896 -18.648 1.00 96.56 217 GLU A O 1
ATOM 1653 N N . PRO A 1 218 ? -2.592 -9.432 -18.721 1.00 97.62 218 PRO A N 1
ATOM 1654 C CA . PRO A 1 218 ? -1.786 -8.299 -18.297 1.00 97.62 218 PRO A CA 1
ATOM 1655 C C . PRO A 1 218 ? -1.067 -8.566 -16.972 1.00 97.62 218 PRO A C 1
ATOM 1657 O O . PRO A 1 218 ? -1.616 -9.172 -16.040 1.00 97.62 218 PRO A O 1
ATOM 1660 N N . VAL A 1 219 ? 0.162 -8.065 -16.876 1.00 98.19 219 VAL A N 1
ATOM 1661 C CA . VAL A 1 219 ? 0.976 -8.105 -15.659 1.00 98.19 219 VAL A CA 1
ATOM 1662 C C . VAL A 1 219 ? 1.419 -6.707 -15.255 1.00 98.19 219 VAL A C 1
ATOM 1664 O O . VAL A 1 219 ? 1.403 -5.773 -16.049 1.00 98.19 219 VAL A O 1
ATOM 1667 N N . TRP A 1 220 ? 1.852 -6.557 -14.009 1.00 98.62 220 TRP A N 1
ATOM 1668 C CA . TRP A 1 220 ? 2.356 -5.297 -13.481 1.00 98.62 220 TRP A CA 1
ATOM 1669 C C . TRP A 1 220 ? 3.772 -5.460 -12.943 1.00 98.62 220 TRP A C 1
ATOM 1671 O O . TRP A 1 220 ? 4.179 -6.536 -12.480 1.00 98.62 220 TRP A O 1
ATOM 1681 N N . ALA A 1 221 ? 4.530 -4.372 -13.024 1.00 98.38 221 ALA A N 1
ATOM 1682 C CA . ALA A 1 221 ? 5.791 -4.218 -12.326 1.00 98.38 221 ALA A CA 1
ATOM 1683 C C . ALA A 1 221 ? 5.542 -3.857 -10.859 1.00 98.38 221 ALA A C 1
ATOM 1685 O O . ALA A 1 221 ? 4.490 -3.335 -10.490 1.00 98.38 221 ALA A O 1
ATOM 1686 N N . ARG A 1 222 ? 6.511 -4.151 -9.995 1.00 98.12 222 ARG A N 1
ATOM 1687 C CA . ARG A 1 222 ? 6.452 -3.723 -8.599 1.00 98.12 222 ARG A CA 1
ATOM 1688 C C . ARG A 1 222 ? 6.713 -2.227 -8.479 1.00 98.12 222 ARG A C 1
ATOM 1690 O O . ARG A 1 222 ? 6.058 -1.582 -7.669 1.00 98.12 222 ARG A O 1
ATOM 1697 N N . TYR A 1 223 ? 7.598 -1.695 -9.321 1.00 98.56 223 TYR A N 1
ATOM 1698 C CA . TYR A 1 223 ? 8.024 -0.300 -9.318 1.00 98.56 223 TYR A CA 1
ATOM 1699 C C . TYR A 1 223 ? 7.821 0.334 -10.688 1.00 98.56 223 TYR A C 1
ATOM 1701 O O . TYR A 1 223 ? 8.198 -0.246 -11.711 1.00 98.56 223 TYR A O 1
ATOM 1709 N N . TYR A 1 224 ? 7.277 1.544 -10.687 1.00 98.56 224 TYR A N 1
ATOM 1710 C CA . TYR A 1 224 ? 7.126 2.378 -11.869 1.00 98.56 224 TYR A CA 1
ATOM 1711 C C . TYR A 1 224 ? 7.747 3.750 -11.631 1.00 98.56 224 TYR A C 1
ATOM 1713 O O . TYR A 1 224 ? 7.535 4.366 -10.581 1.00 98.56 224 TYR A O 1
ATOM 1721 N N . GLU A 1 225 ? 8.494 4.231 -12.618 1.00 98.12 225 GLU A N 1
ATOM 1722 C CA . GLU A 1 225 ? 9.092 5.560 -12.594 1.00 98.12 225 GLU A CA 1
ATOM 1723 C C . GLU A 1 225 ? 7.993 6.637 -12.584 1.00 98.12 225 GLU A C 1
ATOM 1725 O O . GLU A 1 225 ? 7.056 6.616 -13.390 1.00 98.12 225 GLU A O 1
ATOM 1730 N N . ILE A 1 226 ? 8.099 7.579 -11.643 1.00 97.38 226 ILE A N 1
ATOM 1731 C CA . ILE A 1 226 ? 7.147 8.686 -11.497 1.00 97.38 226 ILE A CA 1
ATOM 1732 C C . ILE A 1 226 ? 7.299 9.635 -12.693 1.00 97.38 226 ILE A C 1
ATOM 1734 O O . ILE A 1 226 ? 8.406 10.053 -13.019 1.00 97.38 226 ILE A O 1
ATOM 1738 N N . GLY A 1 227 ? 6.181 9.990 -13.329 1.00 95.25 227 GLY A N 1
ATOM 1739 C CA . GLY A 1 227 ? 6.129 10.906 -14.476 1.00 95.25 227 GLY A CA 1
ATOM 1740 C C . GLY A 1 227 ? 6.221 10.226 -15.845 1.00 95.25 227 GLY A C 1
ATOM 1741 O O . GLY A 1 227 ? 5.811 10.811 -16.842 1.00 95.25 227 GLY A O 1
ATOM 1742 N N . THR A 1 228 ? 6.720 8.987 -15.920 1.00 95.88 228 THR A N 1
ATOM 1743 C CA . THR A 1 228 ? 6.748 8.210 -17.178 1.00 95.88 228 THR A CA 1
ATOM 1744 C C . THR A 1 228 ? 5.873 6.963 -17.118 1.00 95.88 228 THR A C 1
ATOM 1746 O O . THR A 1 228 ? 5.487 6.437 -18.160 1.00 95.88 228 THR A O 1
ATOM 1749 N N . ASN A 1 229 ? 5.551 6.479 -15.912 1.00 96.19 229 ASN A N 1
ATOM 1750 C CA . ASN A 1 229 ? 4.840 5.222 -15.678 1.00 96.19 229 ASN A CA 1
ATOM 1751 C C . ASN A 1 229 ? 5.546 4.015 -16.315 1.00 96.19 229 ASN A C 1
ATOM 1753 O O . ASN A 1 229 ? 4.917 3.000 -16.617 1.00 96.19 229 ASN A O 1
ATOM 1757 N N . ARG A 1 230 ? 6.866 4.107 -16.519 1.00 97.38 230 ARG A N 1
ATOM 1758 C CA . ARG A 1 230 ? 7.673 3.020 -17.069 1.00 97.38 230 ARG A CA 1
ATOM 1759 C C . ARG A 1 230 ? 8.032 2.021 -15.963 1.00 97.38 230 ARG A C 1
ATOM 1761 O O . ARG A 1 230 ? 8.512 2.451 -14.913 1.00 97.38 230 ARG A O 1
ATOM 1768 N N . PRO A 1 231 ? 7.859 0.702 -16.180 1.00 98.19 231 PRO A N 1
ATOM 1769 C CA . PRO A 1 231 ? 8.430 -0.317 -15.306 1.00 98.19 231 PRO A CA 1
ATOM 1770 C C . PRO A 1 231 ? 9.917 -0.075 -15.048 1.00 98.19 231 PRO A C 1
ATOM 1772 O O . PRO A 1 231 ? 10.685 0.125 -15.992 1.00 98.19 231 PRO A O 1
ATOM 1775 N N . MET A 1 232 ? 10.321 -0.137 -13.784 1.00 97.56 232 MET A N 1
ATOM 1776 C CA . MET A 1 232 ? 11.715 0.030 -13.386 1.00 97.56 232 MET A CA 1
ATOM 1777 C C . MET A 1 232 ? 12.183 -1.116 -12.490 1.00 97.56 232 MET A C 1
ATOM 1779 O O . MET A 1 232 ? 11.429 -1.681 -11.695 1.00 97.56 232 MET A O 1
ATOM 1783 N N . PHE A 1 233 ? 13.458 -1.449 -12.628 1.00 98.00 233 PHE A N 1
ATOM 1784 C CA . PHE A 1 233 ? 14.161 -2.463 -11.854 1.00 98.00 233 PHE A CA 1
ATOM 1785 C C . PHE A 1 233 ? 15.323 -1.783 -11.142 1.00 98.00 233 PHE A C 1
ATOM 1787 O O . PHE A 1 233 ? 15.887 -0.832 -11.675 1.00 98.00 233 PHE A O 1
ATOM 1794 N N . ILE A 1 234 ? 15.677 -2.219 -9.937 1.00 97.50 234 ILE A N 1
ATOM 1795 C CA . ILE A 1 234 ? 16.646 -1.482 -9.124 1.00 97.50 234 ILE A CA 1
ATOM 1796 C C . ILE A 1 234 ? 17.665 -2.449 -8.538 1.00 97.50 234 ILE A C 1
ATOM 1798 O O . ILE A 1 234 ? 17.328 -3.380 -7.812 1.00 97.50 234 ILE A O 1
ATOM 1802 N N . GLU A 1 235 ? 18.937 -2.199 -8.804 1.00 96.62 235 GLU A N 1
ATOM 1803 C CA . GLU A 1 235 ? 20.027 -2.944 -8.188 1.00 96.62 235 GLU A CA 1
ATOM 1804 C C . GLU A 1 235 ? 21.029 -1.966 -7.599 1.00 96.62 235 GLU A C 1
ATOM 1806 O O . GLU A 1 235 ? 21.566 -1.120 -8.309 1.00 96.62 235 GLU A O 1
ATOM 1811 N N . GLN A 1 236 ? 21.256 -2.069 -6.286 1.00 94.62 236 GLN A N 1
ATOM 1812 C CA . GLN A 1 236 ? 22.232 -1.238 -5.572 1.00 94.62 236 GLN A CA 1
ATOM 1813 C C . GLN A 1 236 ? 22.021 0.272 -5.806 1.00 94.62 236 GLN A C 1
ATOM 1815 O O . GLN A 1 236 ? 22.975 1.032 -5.945 1.00 94.62 236 GLN A O 1
ATOM 1820 N N . GLY A 1 237 ? 20.759 0.709 -5.859 1.00 95.38 237 GLY A N 1
ATOM 1821 C CA . GLY A 1 237 ? 20.389 2.112 -6.072 1.00 95.38 237 GLY A CA 1
ATOM 1822 C C . GLY A 1 237 ? 20.439 2.572 -7.528 1.00 95.38 237 GLY A C 1
ATOM 1823 O O . GLY A 1 237 ? 20.149 3.732 -7.802 1.00 95.38 237 GLY A O 1
ATOM 1824 N N . VAL A 1 238 ? 20.771 1.686 -8.471 1.00 97.38 238 VAL A N 1
ATOM 1825 C CA . VAL A 1 238 ? 20.813 1.999 -9.902 1.00 97.38 238 VAL A CA 1
ATOM 1826 C C . VAL A 1 238 ? 19.551 1.486 -10.582 1.00 97.38 238 VAL A C 1
ATOM 1828 O O . VAL A 1 238 ? 19.248 0.292 -10.532 1.00 97.38 238 VAL A O 1
ATOM 1831 N N . VAL A 1 239 ? 18.839 2.393 -11.252 1.00 98.19 239 VAL A N 1
ATOM 1832 C CA . VAL A 1 239 ? 17.674 2.060 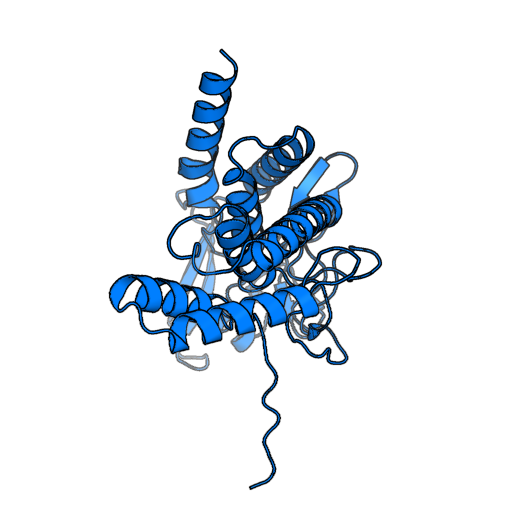-12.079 1.00 98.19 239 VAL A CA 1
ATOM 1833 C C . VAL A 1 239 ? 18.117 1.346 -13.356 1.00 98.19 239 VAL A C 1
ATOM 1835 O O . VAL A 1 239 ? 19.039 1.781 -14.044 1.00 98.19 239 VAL A O 1
ATOM 1838 N N . LYS A 1 240 ? 17.421 0.258 -13.673 1.00 98.12 240 LYS A N 1
ATOM 1839 C CA . LYS A 1 240 ? 17.481 -0.527 -14.907 1.00 98.12 240 LYS A CA 1
ATOM 1840 C C . LYS A 1 240 ? 16.081 -0.595 -15.514 1.00 98.12 240 LYS A C 1
ATOM 1842 O O . LYS A 1 240 ? 15.088 -0.469 -14.794 1.00 98.12 240 LYS A O 1
ATOM 1847 N N . TYR A 1 241 ? 15.987 -0.838 -16.819 1.00 97.38 241 TYR A N 1
ATOM 1848 C CA . TYR A 1 241 ? 14.701 -0.814 -17.531 1.00 97.38 241 TYR A CA 1
ATOM 1849 C C . TYR A 1 241 ? 14.319 -2.134 -18.191 1.00 97.38 241 TYR A C 1
ATOM 1851 O O . TYR A 1 241 ? 13.222 -2.266 -18.734 1.00 97.38 241 TYR A O 1
ATOM 1859 N N . THR A 1 242 ? 15.187 -3.130 -18.102 1.00 96.19 242 THR A N 1
ATOM 1860 C CA . THR A 1 242 ? 14.903 -4.503 -18.490 1.00 96.19 242 THR A CA 1
ATOM 1861 C C . THR A 1 242 ? 15.292 -5.446 -17.360 1.00 96.19 242 THR A C 1
ATOM 1863 O O . THR A 1 242 ? 16.270 -5.226 -16.645 1.00 96.19 242 THR A O 1
ATOM 1866 N N . LEU A 1 243 ? 14.546 -6.544 -17.212 1.00 96.06 243 LEU A N 1
ATOM 1867 C CA . LEU A 1 243 ? 14.874 -7.565 -16.216 1.00 96.06 243 LEU A CA 1
ATOM 1868 C C . LEU A 1 243 ? 16.279 -8.145 -16.461 1.00 96.06 243 LEU A C 1
ATOM 1870 O O . LEU A 1 243 ? 16.974 -8.460 -15.505 1.00 96.06 243 LEU A O 1
ATOM 1874 N N . ALA A 1 244 ? 16.707 -8.255 -17.723 1.00 95.94 244 ALA A N 1
ATOM 1875 C CA . ALA A 1 244 ? 17.992 -8.835 -18.116 1.00 95.94 244 ALA A CA 1
ATOM 1876 C C . ALA A 1 244 ? 19.217 -8.024 -17.650 1.00 95.94 244 ALA A C 1
ATOM 1878 O O . ALA A 1 244 ? 20.287 -8.604 -17.484 1.00 95.94 244 ALA A O 1
ATOM 1879 N N . GLU A 1 245 ? 19.066 -6.718 -17.410 1.00 97.31 245 GLU A N 1
ATOM 1880 C CA . GLU A 1 245 ? 20.142 -5.851 -16.907 1.00 97.31 245 GLU A CA 1
ATOM 1881 C C . GLU A 1 245 ? 20.512 -6.106 -15.440 1.00 97.31 245 GLU A C 1
ATOM 1883 O O . GLU A 1 245 ? 21.596 -5.708 -15.011 1.00 97.31 245 GLU A O 1
ATOM 1888 N N . LEU A 1 246 ? 19.621 -6.723 -14.662 1.00 97.06 246 LEU A N 1
ATOM 1889 C CA . LEU A 1 246 ? 19.885 -7.067 -13.266 1.00 97.06 246 LEU A CA 1
ATOM 1890 C C . LEU A 1 246 ? 20.815 -8.276 -13.175 1.00 97.06 246 LEU A C 1
ATOM 1892 O O . LEU A 1 246 ? 20.748 -9.184 -14.009 1.00 97.06 246 LEU A O 1
ATOM 1896 N N . SER A 1 247 ? 21.603 -8.367 -12.105 1.00 96.38 247 SER A N 1
ATOM 1897 C CA . SER A 1 247 ? 22.319 -9.602 -11.781 1.00 96.38 247 SER A CA 1
ATOM 1898 C C . SER A 1 247 ? 21.359 -10.773 -11.560 1.00 96.38 247 SER A C 1
ATOM 1900 O O . SER A 1 247 ? 20.198 -10.618 -11.169 1.00 96.38 247 SER A O 1
ATOM 1902 N N . HIS A 1 248 ? 21.857 -11.986 -11.781 1.00 95.81 248 HIS A N 1
ATOM 1903 C CA . HIS A 1 248 ? 21.058 -13.202 -11.671 1.00 95.81 248 HIS A CA 1
ATOM 1904 C C . HIS A 1 248 ? 20.368 -13.364 -10.296 1.00 95.81 248 HIS A C 1
ATOM 1906 O O . HIS A 1 248 ? 19.193 -13.741 -10.230 1.00 95.81 248 HIS A O 1
ATOM 1912 N N . SER A 1 249 ? 21.053 -13.019 -9.199 1.00 93.62 249 SER A N 1
ATOM 1913 C CA . SER A 1 249 ? 20.480 -13.076 -7.847 1.00 93.62 249 SER A CA 1
ATOM 1914 C C . SER A 1 249 ? 19.323 -12.089 -7.664 1.00 93.62 249 SER A C 1
ATOM 1916 O O . SER A 1 249 ? 18.308 -12.442 -7.066 1.00 93.62 249 SER A O 1
ATOM 1918 N N . HIS A 1 250 ? 19.418 -10.884 -8.233 1.00 93.88 250 HIS A N 1
ATOM 1919 C CA . HIS A 1 250 ? 18.343 -9.894 -8.177 1.00 93.88 250 HIS A CA 1
ATOM 1920 C C . HIS A 1 250 ? 17.175 -10.259 -9.093 1.00 93.88 250 HIS A C 1
ATOM 1922 O O . HIS A 1 250 ? 16.024 -10.133 -8.671 1.00 93.88 250 HIS A O 1
ATOM 1928 N N . ARG A 1 251 ? 17.436 -10.768 -10.307 1.00 94.75 251 ARG A N 1
ATOM 1929 C CA . ARG A 1 251 ? 16.380 -11.236 -11.225 1.00 94.75 251 ARG A CA 1
ATOM 1930 C C . ARG A 1 251 ? 15.506 -12.311 -10.595 1.00 94.75 251 ARG A C 1
ATOM 1932 O O . ARG A 1 251 ? 14.290 -12.298 -10.767 1.00 94.75 251 ARG A O 1
ATOM 1939 N N . THR A 1 252 ? 16.121 -13.253 -9.885 1.00 92.81 252 THR A N 1
ATOM 1940 C CA . THR A 1 252 ? 15.425 -14.423 -9.335 1.00 92.81 252 THR A CA 1
ATOM 1941 C C . THR A 1 252 ? 14.890 -14.210 -7.921 1.00 92.81 252 THR A C 1
ATOM 1943 O O . THR A 1 252 ? 13.858 -14.787 -7.581 1.00 92.81 252 THR A O 1
ATOM 1946 N N . GLY A 1 253 ? 15.545 -13.374 -7.110 1.00 89.56 253 GLY A N 1
ATOM 1947 C CA . GLY A 1 253 ? 15.238 -13.199 -5.688 1.00 89.56 253 GLY A CA 1
ATOM 1948 C C . GLY A 1 253 ? 14.120 -12.208 -5.360 1.00 89.56 253 GLY A C 1
ATOM 1949 O O . GLY A 1 253 ? 13.681 -12.160 -4.214 1.00 89.56 253 GLY A O 1
ATOM 1950 N N . HIS A 1 254 ? 13.646 -11.417 -6.327 1.00 90.56 254 HIS A N 1
ATOM 1951 C CA . HIS A 1 254 ? 12.643 -10.383 -6.075 1.00 90.56 254 HIS A CA 1
ATOM 1952 C C . HIS A 1 254 ? 11.542 -10.358 -7.145 1.00 90.56 254 HIS A C 1
ATOM 1954 O O . HIS A 1 254 ? 11.765 -10.589 -8.335 1.00 90.56 254 HIS A O 1
ATOM 1960 N N . GLY A 1 255 ? 10.308 -10.095 -6.711 1.00 93.56 255 GLY A N 1
ATOM 1961 C CA . GLY A 1 255 ? 9.127 -10.020 -7.569 1.00 93.56 255 GLY A CA 1
ATOM 1962 C C . GLY A 1 255 ? 9.038 -8.704 -8.336 1.00 93.56 255 GLY A C 1
ATOM 1963 O O . GLY A 1 255 ? 8.121 -7.937 -8.084 1.00 93.56 255 GLY A O 1
ATOM 1964 N N . TRP A 1 256 ? 9.974 -8.445 -9.252 1.00 96.75 256 TRP A N 1
ATOM 1965 C CA . TRP A 1 256 ? 10.058 -7.173 -9.983 1.00 96.75 256 TRP A CA 1
ATOM 1966 C C . TRP A 1 256 ? 8.896 -6.903 -10.936 1.00 96.75 256 TRP A C 1
ATOM 1968 O O . TRP A 1 256 ? 8.464 -5.766 -11.077 1.00 96.75 256 TRP A O 1
ATOM 1978 N N . ILE A 1 257 ? 8.432 -7.934 -11.639 1.00 96.94 257 ILE A N 1
ATOM 1979 C CA . ILE A 1 257 ? 7.406 -7.849 -12.683 1.00 96.94 257 ILE A CA 1
ATOM 1980 C C . ILE A 1 257 ? 6.771 -9.220 -12.893 1.00 96.94 257 ILE A C 1
ATOM 1982 O O . ILE A 1 257 ? 7.361 -10.249 -12.543 1.00 96.94 257 ILE A O 1
ATOM 1986 N N . GLY A 1 258 ? 5.567 -9.247 -13.456 1.00 93.06 258 GLY A N 1
ATOM 1987 C CA . GLY A 1 258 ? 4.782 -10.470 -13.630 1.00 93.06 258 GLY A CA 1
ATOM 1988 C C . GLY A 1 258 ? 3.735 -10.656 -12.537 1.00 93.06 258 GLY A C 1
ATOM 1989 O O . GLY A 1 258 ? 3.034 -11.663 -12.523 1.00 93.06 258 GLY A O 1
ATOM 1990 N N . GLY A 1 259 ? 3.630 -9.706 -11.604 1.00 92.06 259 GLY A N 1
ATOM 1991 C CA . GLY A 1 259 ? 2.587 -9.734 -10.595 1.00 92.06 259 GLY A CA 1
ATOM 1992 C C . GLY A 1 259 ? 1.245 -9.384 -11.221 1.00 92.06 259 GLY A C 1
ATOM 1993 O O . GLY A 1 259 ? 1.128 -8.398 -11.941 1.00 92.06 259 GLY A O 1
ATOM 1994 N N . ARG A 1 260 ? 0.214 -10.172 -10.915 1.00 96.44 260 ARG A N 1
ATOM 1995 C CA . ARG A 1 260 ? -1.182 -9.874 -11.272 1.00 96.44 260 ARG A CA 1
ATOM 1996 C C . ARG A 1 260 ? -1.928 -9.198 -10.116 1.00 96.44 260 ARG A C 1
ATOM 1998 O O . ARG A 1 260 ? -3.133 -9.377 -9.975 1.00 96.44 260 ARG A O 1
ATOM 2005 N N . TRP A 1 261 ? -1.214 -8.453 -9.261 1.00 96.50 261 TRP A N 1
ATOM 2006 C CA . TRP A 1 261 ? -1.774 -7.872 -8.031 1.00 96.50 261 TRP A CA 1
ATOM 2007 C C . TRP A 1 261 ? -3.044 -7.039 -8.287 1.00 96.50 261 TRP A C 1
ATOM 2009 O O . TRP A 1 261 ? -4.026 -7.255 -7.572 1.00 96.50 261 TRP A O 1
ATOM 2019 N N . PRO A 1 262 ? -3.095 -6.161 -9.314 1.00 98.38 262 PRO A N 1
ATOM 2020 C CA . PRO A 1 262 ? -4.287 -5.361 -9.599 1.00 98.38 262 PRO A CA 1
ATOM 2021 C C . PRO A 1 262 ? -5.391 -6.118 -10.350 1.00 98.38 262 PRO A C 1
ATOM 2023 O O . PRO A 1 262 ? -6.506 -5.615 -10.422 1.00 98.38 262 PRO A O 1
ATOM 2026 N N . ALA A 1 263 ? -5.133 -7.313 -10.897 1.00 98.12 263 ALA A N 1
ATOM 2027 C CA . ALA A 1 263 ? -6.070 -7.987 -11.803 1.00 98.12 263 ALA A CA 1
ATOM 2028 C C . ALA A 1 263 ? -7.444 -8.234 -11.156 1.00 98.12 263 ALA A C 1
ATOM 2030 O O . ALA A 1 263 ? -8.469 -7.856 -11.717 1.00 98.12 263 ALA A O 1
ATOM 2031 N N . GLY A 1 264 ? -7.468 -8.796 -9.942 1.00 98.31 264 GLY A N 1
ATOM 2032 C CA . GLY A 1 264 ? -8.719 -9.021 -9.204 1.00 98.31 264 GLY A CA 1
ATOM 2033 C C . GLY A 1 264 ? -9.414 -7.720 -8.787 1.00 98.31 264 GLY A C 1
ATOM 2034 O O . GLY A 1 264 ? -10.635 -7.625 -8.866 1.00 98.31 264 GLY A O 1
ATOM 2035 N N . LEU A 1 265 ? -8.636 -6.693 -8.424 1.00 98.62 265 LEU A N 1
ATOM 2036 C CA . LEU A 1 265 ? -9.171 -5.365 -8.114 1.00 98.62 265 LEU A CA 1
ATOM 2037 C C . LEU A 1 265 ? -9.900 -4.771 -9.327 1.00 98.62 265 LEU A C 1
ATOM 2039 O O . LEU A 1 265 ? -11.018 -4.283 -9.195 1.00 98.62 265 LEU A O 1
ATOM 2043 N N . LEU A 1 266 ? -9.284 -4.834 -10.508 1.00 98.75 266 LEU A N 1
ATOM 2044 C CA . LEU A 1 266 ? -9.835 -4.267 -11.738 1.00 98.75 266 LEU A CA 1
ATOM 2045 C C . LEU A 1 266 ? -11.034 -5.052 -12.278 1.00 98.75 266 LEU A C 1
ATOM 2047 O O . LEU A 1 266 ? -11.971 -4.436 -12.785 1.00 98.75 266 LEU A O 1
ATOM 2051 N N . ALA A 1 267 ? -10.987 -6.384 -12.199 1.00 98.31 267 ALA A N 1
ATOM 2052 C CA . ALA A 1 267 ? -11.993 -7.258 -12.796 1.00 98.31 267 ALA A CA 1
ATOM 2053 C C . ALA A 1 267 ? -13.211 -7.501 -11.894 1.00 98.31 267 ALA A C 1
ATOM 2055 O O . ALA A 1 267 ? -14.302 -7.728 -12.411 1.00 98.31 267 ALA A O 1
ATOM 2056 N N . VAL A 1 268 ? -13.038 -7.472 -10.568 1.00 98.38 268 VAL A N 1
ATOM 2057 C CA . VAL A 1 268 ? -14.074 -7.890 -9.609 1.00 98.38 268 VAL A CA 1
ATOM 2058 C C . VAL A 1 268 ? -14.392 -6.781 -8.614 1.00 98.38 268 VAL A C 1
ATOM 2060 O O . VAL A 1 268 ? -15.516 -6.281 -8.591 1.00 98.38 268 VAL A O 1
ATOM 2063 N N . ASP A 1 269 ? -13.404 -6.368 -7.817 1.00 98.50 269 ASP A N 1
ATOM 2064 C CA . ASP A 1 269 ? -13.665 -5.524 -6.646 1.00 98.50 269 ASP A CA 1
ATOM 2065 C C . ASP A 1 269 ? -14.188 -4.134 -7.056 1.00 98.50 269 ASP A C 1
ATOM 2067 O O . ASP A 1 269 ? -15.172 -3.637 -6.507 1.00 98.50 269 ASP A O 1
ATOM 2071 N N . TYR A 1 270 ? -13.536 -3.488 -8.029 1.00 98.62 270 TYR A N 1
ATOM 2072 C CA . TYR A 1 270 ? -13.881 -2.131 -8.457 1.00 98.62 270 TYR A CA 1
ATOM 2073 C C . TYR A 1 270 ? -15.227 -2.048 -9.197 1.00 98.62 270 TYR A C 1
ATOM 2075 O O . TYR A 1 270 ? -16.023 -1.173 -8.841 1.00 98.62 270 TYR A O 1
ATOM 2083 N N . PRO A 1 271 ? -15.546 -2.927 -10.172 1.00 98.44 271 PRO A N 1
ATOM 2084 C CA . PRO A 1 271 ? -16.874 -2.950 -10.782 1.00 98.44 271 PRO A CA 1
ATOM 2085 C C . PRO A 1 271 ? -18.003 -3.128 -9.757 1.00 98.44 271 PRO A C 1
ATOM 2087 O O . PRO A 1 271 ? -18.974 -2.373 -9.796 1.00 98.44 271 PRO A O 1
ATOM 2090 N N . ALA A 1 272 ? -17.844 -4.044 -8.793 1.00 98.00 272 ALA A N 1
ATOM 2091 C CA . ALA A 1 272 ? -18.832 -4.259 -7.735 1.00 98.00 272 ALA A CA 1
ATOM 2092 C C 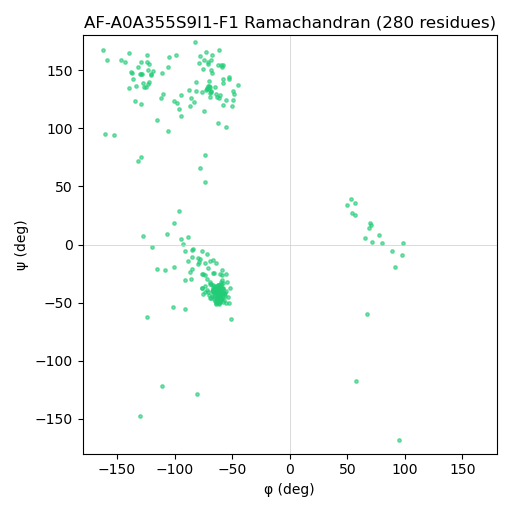. ALA A 1 272 ? -19.021 -3.009 -6.857 1.00 98.00 272 ALA A C 1
ATOM 2094 O O . ALA A 1 272 ? -20.148 -2.577 -6.612 1.00 98.00 272 ALA A O 1
ATOM 2095 N N . TRP A 1 273 ? -17.922 -2.368 -6.446 1.00 97.94 273 TRP A N 1
ATOM 2096 C CA . TRP A 1 273 ? -17.963 -1.126 -5.666 1.00 97.94 273 TRP A CA 1
ATOM 2097 C C . TRP A 1 273 ? -18.639 0.029 -6.416 1.00 97.94 273 TRP A C 1
ATOM 2099 O O . TRP A 1 273 ? -19.391 0.808 -5.828 1.00 97.94 273 TRP A O 1
ATOM 2109 N N . ARG A 1 274 ? -18.402 0.149 -7.728 1.00 96.62 274 ARG A N 1
ATOM 2110 C CA . ARG A 1 274 ? -19.076 1.140 -8.582 1.00 96.62 274 ARG A CA 1
ATOM 2111 C C . ARG A 1 274 ? -20.581 0.907 -8.629 1.00 96.62 274 ARG A C 1
ATOM 2113 O O . ARG A 1 274 ? -21.333 1.869 -8.504 1.00 96.62 274 ARG A O 1
ATOM 2120 N N . GLU A 1 275 ? -21.004 -0.339 -8.817 1.00 95.69 275 GLU A N 1
ATOM 2121 C CA . GLU A 1 275 ? -22.418 -0.706 -8.904 1.00 95.69 275 GLU A CA 1
ATOM 2122 C C . GLU A 1 275 ? -23.161 -0.413 -7.593 1.00 95.69 275 GLU A C 1
ATOM 2124 O O . GLU A 1 275 ? -24.208 0.234 -7.610 1.00 95.69 275 GLU A O 1
ATOM 2129 N N . GLU A 1 276 ? -22.594 -0.817 -6.452 1.00 92.62 276 GLU A N 1
ATOM 2130 C CA . GLU A 1 276 ? -23.163 -0.547 -5.126 1.00 92.62 276 GLU A CA 1
ATOM 2131 C C . GLU A 1 276 ? -23.325 0.960 -4.875 1.00 92.62 276 GLU A C 1
ATOM 2133 O O . GLU A 1 276 ? -24.350 1.415 -4.363 1.00 92.62 276 GLU A O 1
ATOM 2138 N N . ARG A 1 277 ? -22.343 1.766 -5.289 1.00 91.81 277 ARG A N 1
ATOM 2139 C CA . ARG A 1 277 ? -22.402 3.224 -5.136 1.00 91.81 277 ARG A CA 1
ATOM 2140 C C . ARG A 1 277 ? -23.445 3.897 -6.015 1.00 91.81 277 ARG A C 1
ATOM 2142 O O . ARG A 1 277 ? -23.969 4.925 -5.599 1.00 91.81 277 ARG A O 1
ATOM 2149 N N . THR A 1 278 ? -23.730 3.367 -7.202 1.00 86.62 278 THR A N 1
ATOM 2150 C CA . THR A 1 278 ? -24.813 3.891 -8.047 1.00 86.62 278 THR A CA 1
ATOM 2151 C C . THR A 1 278 ? -26.168 3.599 -7.407 1.00 86.62 278 THR A C 1
ATOM 2153 O O . THR A 1 278 ? -26.951 4.522 -7.230 1.00 86.62 278 THR A O 1
ATOM 2156 N N . LYS A 1 279 ? -26.388 2.364 -6.933 1.00 85.19 279 LYS A N 1
ATOM 2157 C CA . LYS A 1 279 ? -27.639 1.961 -6.261 1.00 85.19 279 LYS A CA 1
ATOM 2158 C C . LYS A 1 279 ? -27.959 2.778 -5.009 1.00 85.19 279 LYS A C 1
ATOM 2160 O O . LYS A 1 279 ? -29.120 2.951 -4.690 1.00 85.19 279 LYS A O 1
ATOM 2165 N N . ASN A 1 280 ? -26.941 3.257 -4.295 1.00 76.19 280 ASN A N 1
ATOM 2166 C CA . ASN A 1 280 ? -27.119 4.075 -3.092 1.00 76.19 280 ASN A CA 1
ATOM 2167 C C . ASN A 1 280 ? -27.331 5.578 -3.381 1.00 76.19 280 ASN A C 1
ATOM 2169 O O . ASN A 1 280 ? -27.474 6.353 -2.435 1.00 76.19 280 ASN A O 1
ATOM 2173 N N . ARG A 1 281 ? -27.255 6.014 -4.649 1.00 68.12 281 ARG A N 1
ATOM 2174 C CA . ARG A 1 281 ? -27.514 7.407 -5.069 1.00 68.12 281 ARG A CA 1
ATOM 2175 C C . ARG A 1 281 ? -28.907 7.602 -5.669 1.00 68.12 281 ARG A C 1
ATOM 2177 O O . ARG A 1 281 ? -29.341 8.753 -5.719 1.00 68.12 281 ARG A O 1
ATOM 2184 N N . ASP A 1 282 ? -29.537 6.514 -6.103 1.00 48.97 282 ASP A N 1
ATOM 2185 C CA . ASP A 1 282 ? -30.919 6.449 -6.592 1.00 48.97 282 ASP A CA 1
ATOM 2186 C C . ASP A 1 282 ? -31.884 6.121 -5.438 1.00 48.97 282 ASP A C 1
ATOM 2188 O O . ASP A 1 282 ? -33.027 6.631 -5.467 1.00 48.97 282 ASP A O 1
#

Nearest PDB structures (foldseek):
  1gxo-assembly1_A  TM=9.179E-01  e=2.770E-23  Cellvibrio japonicus
  1gxn-assembly1_A  TM=9.185E-01  e=2.480E-23  Cellvibrio japonicus
  1r76-assembly1_A  TM=9.439E-01  e=7.006E-21  Niveispirillum irakense
  1vd5-assembly1_A  TM=5.268E-01  e=2.356E-02  Bacillus sp. GL1
  4c1p-assembly1_A  TM=4.907E-01  e=6.885E-01  Parageobacillus thermoglucosidasius

Foldseek 3Di:
DPPPPDWQFLALNGLLVLLLVLLVVCVVPVDVVSLVSNLVSLVQLLVQAAPQLAGFRTPPDDPDQSNFRALANPRRLSSLVLLVCLLVCHPSNVSDDPVSSVSSVVSNVSNLSLLLQLFDDQDPFTEFHARTAHRPNSAQQADPLFRHRFHFLASRLSVLLSLLPPPDHDPSSVSNNVRHLVNNVVLWDAQKAWDWAAQCVDVPRIAIAIDGHNPDDTKHFRGAHRNPSQQWGGDSNDTDRHLVPDPRCRSPVDCGMRHCNCVCVNPPVVVVSVVSVVVVVD

Radius of gyration: 20.36 Å; Cα contacts (8 Å, |Δi|>4): 491; chains: 1; bounding box: 56×42×57 Å